Protein AF-A0A8E3S946-F1 (afdb_monomer)

Nearest PDB structures (foldseek):
  1k4n-assembly1_A  TM=8.573E-01  e=4.769E-18  Escherichia coli
  6rkc-assembly1_B  TM=4.218E-01  e=6.291E+00  Ureaplasma urealyticum serovar 7 str. ATCC 27819
  7xsi-assembly3_E  TM=2.627E-01  e=4.375E+00  Sordaria araneosa

Organism: NCBI:txid221402

Structure (mmCIF, N/CA/C/O backbone):
data_AF-A0A8E3S946-F1
#
_entry.id   AF-A0A8E3S946-F1
#
loop_
_atom_site.group_PDB
_atom_site.id
_atom_site.type_symbol
_atom_site.label_atom_id
_atom_site.label_alt_id
_atom_site.label_comp_id
_atom_site.label_asym_id
_atom_site.label_entity_id
_atom_site.label_seq_id
_atom_site.pdbx_PDB_ins_code
_atom_site.Cartn_x
_atom_site.Cartn_y
_atom_site.Cartn_z
_atom_site.occupancy
_atom_site.B_iso_or_equiv
_atom_site.auth_seq_id
_atom_site.auth_comp_id
_atom_site.auth_asym_id
_atom_site.auth_atom_id
_atom_site.pdbx_PDB_model_num
ATOM 1 N N . MET A 1 1 ? 4.886 -47.405 5.761 1.00 40.75 1 MET A N 1
ATOM 2 C CA . MET A 1 1 ? 5.748 -46.268 6.142 1.00 40.75 1 MET A CA 1
ATOM 3 C C . MET A 1 1 ? 5.040 -45.015 5.681 1.00 40.75 1 MET A C 1
ATOM 5 O O . MET A 1 1 ? 4.917 -44.809 4.483 1.00 40.75 1 MET A O 1
ATOM 9 N N . GLY A 1 2 ? 4.405 -44.320 6.625 1.00 37.34 2 GLY A N 1
ATOM 10 C CA . GLY A 1 2 ? 3.569 -43.158 6.344 1.00 37.34 2 GLY A CA 1
ATOM 11 C C . GLY A 1 2 ? 4.433 -41.945 6.032 1.00 37.34 2 GLY A C 1
ATOM 12 O O . GLY A 1 2 ? 5.391 -41.680 6.749 1.00 37.34 2 GLY A O 1
ATOM 13 N N . ILE A 1 3 ? 4.084 -41.245 4.959 1.00 36.69 3 ILE A N 1
ATOM 14 C CA . ILE A 1 3 ? 4.640 -39.937 4.628 1.00 36.69 3 ILE A CA 1
ATOM 15 C C . ILE A 1 3 ? 4.075 -38.962 5.661 1.00 36.69 3 ILE A C 1
ATOM 17 O O . ILE A 1 3 ? 2.857 -38.812 5.784 1.00 36.69 3 ILE A O 1
ATOM 21 N N . THR A 1 4 ? 4.951 -38.371 6.462 1.00 37.38 4 THR A N 1
ATOM 22 C CA . THR A 1 4 ? 4.592 -37.373 7.465 1.00 37.38 4 THR A CA 1
ATOM 23 C C . THR A 1 4 ? 4.116 -36.087 6.796 1.00 37.38 4 THR A C 1
ATOM 25 O O . THR A 1 4 ? 4.587 -35.699 5.732 1.00 37.38 4 THR A O 1
ATOM 28 N N . HIS A 1 5 ? 3.176 -35.403 7.446 1.00 38.62 5 HIS A N 1
ATOM 29 C CA . HIS A 1 5 ? 2.471 -34.198 6.983 1.00 38.62 5 HIS A CA 1
ATOM 30 C C . HIS A 1 5 ? 3.369 -32.953 6.773 1.00 38.62 5 HIS A C 1
ATOM 32 O O . HIS A 1 5 ? 2.862 -31.855 6.550 1.00 38.62 5 HIS A O 1
ATOM 38 N N . GLN A 1 6 ? 4.689 -33.127 6.863 1.00 35.88 6 GLN A N 1
ATOM 39 C CA . GLN A 1 6 ? 5.716 -32.090 6.879 1.00 35.88 6 GLN A CA 1
ATOM 40 C C . GLN A 1 6 ? 6.429 -31.950 5.520 1.00 35.88 6 GLN A C 1
ATOM 42 O O . GLN A 1 6 ? 6.916 -30.872 5.205 1.00 35.88 6 GLN A O 1
ATOM 47 N N . ASP A 1 7 ? 6.345 -32.966 4.652 1.00 33.56 7 ASP A N 1
ATOM 48 C CA . ASP A 1 7 ? 7.013 -32.986 3.336 1.00 33.56 7 ASP A CA 1
ATOM 49 C C . ASP A 1 7 ? 6.150 -32.407 2.192 1.00 33.56 7 ASP A C 1
ATOM 51 O O . ASP A 1 7 ? 6.496 -32.505 1.017 1.00 33.56 7 ASP A O 1
ATOM 55 N N . LYS A 1 8 ? 4.993 -31.803 2.509 1.00 35.44 8 LYS A N 1
ATOM 56 C CA . LYS A 1 8 ? 4.109 -31.146 1.522 1.00 35.44 8 LYS A CA 1
ATOM 57 C C . LYS A 1 8 ? 4.330 -29.636 1.381 1.00 35.44 8 LYS A C 1
ATOM 59 O O . LYS A 1 8 ? 3.702 -29.028 0.521 1.00 35.44 8 LYS A O 1
ATOM 64 N N . TYR A 1 9 ? 5.216 -29.044 2.182 1.00 34.84 9 TYR A N 1
ATOM 65 C CA . TYR A 1 9 ? 5.480 -27.600 2.168 1.00 34.84 9 TYR A CA 1
ATOM 66 C C . TYR A 1 9 ? 6.816 -27.207 1.513 1.00 34.84 9 TYR A C 1
ATOM 68 O O . TYR A 1 9 ? 7.102 -26.021 1.408 1.00 34.84 9 TYR A O 1
ATOM 76 N N . GLU A 1 10 ? 7.601 -28.164 1.005 1.00 32.47 10 GLU A N 1
ATOM 77 C CA . GLU A 1 10 ? 8.913 -27.900 0.377 1.00 32.47 10 GLU A CA 1
ATOM 78 C C . GLU A 1 10 ? 8.905 -27.863 -1.164 1.00 32.47 10 GLU A C 1
ATOM 80 O O . GLU A 1 10 ? 9.957 -27.851 -1.796 1.00 32.47 10 GLU A O 1
ATOM 85 N N . VAL A 1 11 ? 7.733 -27.780 -1.806 1.00 32.56 11 VAL A N 1
ATOM 86 C CA . VAL A 1 11 ? 7.639 -27.570 -3.269 1.00 32.56 11 VAL A CA 1
ATOM 87 C C . VAL A 1 11 ? 6.673 -26.433 -3.608 1.00 32.56 11 VAL A C 1
ATOM 89 O O . VAL A 1 11 ? 5.888 -26.509 -4.550 1.00 32.56 11 VAL A O 1
ATOM 92 N N . LEU A 1 12 ? 6.711 -25.354 -2.827 1.00 35.78 12 LEU A N 1
ATOM 93 C CA . LEU A 1 12 ? 6.262 -24.050 -3.304 1.00 35.78 12 LEU A CA 1
ATOM 94 C C . LEU A 1 12 ? 7.531 -23.305 -3.703 1.00 35.78 12 LEU A C 1
ATOM 96 O O . LEU A 1 12 ? 8.357 -23.015 -2.843 1.00 35.78 12 LEU A O 1
ATOM 100 N N . PHE A 1 13 ? 7.728 -23.081 -5.003 1.00 38.41 13 PHE A N 1
ATOM 101 C CA . PHE A 1 13 ? 8.854 -22.306 -5.520 1.00 38.41 13 PHE A CA 1
ATOM 102 C C . PHE A 1 13 ? 8.851 -20.924 -4.855 1.00 38.41 13 PHE A C 1
ATOM 104 O O . PHE A 1 13 ? 8.128 -20.023 -5.268 1.00 38.41 13 PHE A O 1
ATOM 111 N N . MET A 1 14 ? 9.639 -20.776 -3.791 1.00 40.66 14 MET A N 1
ATOM 112 C CA . MET A 1 14 ? 10.011 -19.480 -3.253 1.00 40.66 14 MET A CA 1
ATOM 113 C C . MET A 1 14 ? 10.817 -18.778 -4.335 1.00 40.66 14 MET A C 1
ATOM 115 O O . MET A 1 14 ? 11.710 -19.382 -4.932 1.00 40.66 14 MET A O 1
ATOM 119 N N . ILE A 1 15 ? 10.485 -17.522 -4.618 1.00 47.97 15 ILE A N 1
ATOM 120 C CA . ILE A 1 15 ? 11.239 -16.736 -5.587 1.00 47.97 15 ILE A CA 1
ATOM 121 C C . ILE A 1 15 ? 12.642 -16.509 -5.011 1.00 47.97 15 ILE A C 1
ATOM 123 O O . ILE A 1 15 ? 12.865 -15.602 -4.212 1.00 47.97 15 ILE A O 1
ATOM 127 N N . THR A 1 16 ? 13.600 -17.344 -5.412 1.00 46.47 16 THR A N 1
ATOM 128 C CA . THR A 1 16 ? 15.013 -16.974 -5.394 1.00 46.47 16 THR A CA 1
ATOM 129 C C . THR A 1 16 ? 15.252 -16.028 -6.570 1.00 46.47 16 THR A C 1
ATOM 131 O O . THR A 1 16 ? 14.547 -16.074 -7.580 1.00 46.47 16 THR A O 1
ATOM 134 N N . SER A 1 17 ? 16.229 -15.133 -6.452 1.00 48.38 17 SER A N 1
ATOM 135 C CA . SER A 1 17 ? 16.585 -14.093 -7.435 1.00 48.38 17 SER A CA 1
ATOM 136 C C . SER A 1 17 ? 16.865 -14.576 -8.868 1.00 48.38 17 SER A C 1
ATOM 138 O O . SER A 1 17 ? 17.127 -13.755 -9.744 1.00 48.38 17 SER A O 1
ATOM 140 N N . ASP A 1 18 ? 16.829 -15.883 -9.119 1.00 41.81 18 ASP A N 1
ATOM 141 C CA . ASP A 1 18 ? 17.535 -16.530 -10.221 1.00 41.81 18 ASP A CA 1
ATOM 142 C C . ASP A 1 18 ? 16.660 -16.777 -11.463 1.00 41.81 18 ASP A C 1
ATOM 144 O O . ASP A 1 18 ? 17.188 -17.121 -12.516 1.00 41.81 18 ASP A O 1
ATOM 148 N N . ASN A 1 19 ? 15.343 -16.545 -11.379 1.00 42.25 19 ASN A N 1
ATOM 149 C CA . ASN A 1 19 ? 14.395 -16.786 -12.482 1.00 42.25 19 ASN A CA 1
ATOM 150 C C . ASN A 1 19 ? 13.797 -15.516 -13.110 1.00 42.25 19 ASN A C 1
ATOM 152 O O . ASN A 1 19 ? 12.888 -15.609 -13.932 1.00 42.25 19 ASN A O 1
ATOM 156 N N . PHE A 1 20 ? 14.308 -14.332 -12.769 1.00 49.34 20 PHE A N 1
ATOM 157 C CA . PHE A 1 20 ? 13.795 -13.066 -13.290 1.00 49.34 20 PHE A CA 1
ATOM 158 C C . PHE A 1 20 ? 14.860 -12.266 -14.051 1.00 49.34 20 PHE A C 1
ATOM 160 O O . PHE A 1 20 ? 16.045 -12.343 -13.720 1.00 49.34 20 PHE A O 1
ATOM 167 N N . PRO A 1 21 ? 14.468 -11.417 -15.026 1.00 55.94 21 PRO A N 1
ATOM 168 C CA . PRO A 1 21 ? 15.355 -10.376 -15.533 1.00 55.94 21 PRO A CA 1
ATOM 169 C C . PRO A 1 21 ? 15.919 -9.574 -14.352 1.00 55.94 21 PRO A C 1
ATOM 171 O O . PRO A 1 21 ? 15.167 -9.249 -13.430 1.00 55.94 21 PRO A O 1
ATOM 174 N N . VAL A 1 22 ? 17.213 -9.228 -14.387 1.00 56.91 22 VAL A N 1
ATOM 175 C CA . VAL A 1 22 ? 17.966 -8.573 -13.287 1.00 56.91 22 VAL A CA 1
ATOM 176 C C . VAL A 1 22 ? 17.182 -7.435 -12.612 1.00 56.91 22 VAL A C 1
ATOM 178 O O . VAL A 1 22 ? 17.261 -7.252 -11.402 1.00 56.91 22 VAL A O 1
ATOM 181 N N . SER A 1 23 ? 16.353 -6.713 -13.369 1.00 63.53 23 SER A N 1
ATOM 182 C CA . SER A 1 23 ? 15.479 -5.647 -12.878 1.00 63.53 23 SER A CA 1
ATOM 183 C C . SER A 1 23 ? 14.412 -6.066 -11.852 1.00 63.53 23 SER A C 1
ATOM 185 O O . SER A 1 23 ? 14.160 -5.280 -10.944 1.00 63.53 23 SER A O 1
ATOM 187 N N . ILE A 1 24 ? 13.784 -7.250 -11.949 1.00 73.75 24 ILE A N 1
ATOM 188 C CA . ILE A 1 24 ? 12.860 -7.729 -10.894 1.00 73.75 24 ILE A CA 1
ATOM 189 C C . ILE A 1 24 ? 13.658 -8.232 -9.690 1.00 73.75 24 ILE A C 1
ATOM 191 O O . ILE A 1 24 ? 13.292 -7.916 -8.564 1.00 73.75 24 ILE A O 1
ATOM 195 N N . ALA A 1 25 ? 14.776 -8.934 -9.897 1.00 78.81 25 ALA A N 1
ATOM 196 C CA . ALA A 1 25 ? 15.614 -9.404 -8.791 1.00 78.81 25 ALA A CA 1
ATOM 197 C C . ALA A 1 25 ? 16.108 -8.239 -7.910 1.00 78.81 25 ALA A C 1
ATOM 199 O O . ALA A 1 25 ? 16.033 -8.311 -6.683 1.00 78.81 25 ALA A O 1
ATOM 200 N N . THR A 1 26 ? 16.521 -7.121 -8.520 1.00 85.44 26 THR A N 1
ATOM 201 C CA . THR A 1 26 ? 16.870 -5.893 -7.785 1.00 85.44 26 THR A CA 1
ATOM 202 C C . THR A 1 26 ? 15.674 -5.301 -7.033 1.00 85.44 26 THR A C 1
ATOM 204 O O . THR A 1 26 ? 15.833 -4.881 -5.888 1.00 85.44 26 THR A O 1
ATOM 207 N N . LEU A 1 27 ? 14.472 -5.292 -7.625 1.00 89.31 27 LEU A N 1
ATOM 208 C CA . LEU A 1 27 ? 13.259 -4.840 -6.932 1.00 89.31 27 LEU A CA 1
ATOM 209 C C . LEU A 1 27 ? 12.929 -5.734 -5.731 1.00 89.31 27 LEU A C 1
ATOM 211 O O . LEU A 1 27 ? 12.606 -5.218 -4.666 1.00 89.31 27 LEU A O 1
ATOM 215 N N . LEU A 1 28 ? 13.026 -7.055 -5.858 1.00 90.19 28 LEU A N 1
ATOM 216 C CA . LEU A 1 28 ? 12.762 -7.976 -4.748 1.00 90.19 28 LEU A CA 1
ATOM 217 C C . LEU A 1 28 ? 13.784 -7.808 -3.619 1.00 90.19 28 LEU A C 1
ATOM 219 O O . LEU A 1 28 ? 13.413 -7.768 -2.448 1.00 90.19 28 LEU A O 1
ATOM 223 N N . GLN A 1 29 ? 15.058 -7.606 -3.961 1.00 90.56 29 GLN A N 1
ATOM 224 C CA . GLN A 1 29 ? 16.086 -7.281 -2.975 1.00 90.56 29 GLN A CA 1
ATOM 225 C C . GLN A 1 29 ? 15.784 -5.956 -2.255 1.00 90.56 29 GLN A C 1
ATOM 227 O O . GLN A 1 29 ? 15.914 -5.876 -1.033 1.00 90.56 29 GLN A O 1
ATOM 232 N N . GLN A 1 30 ? 15.352 -4.926 -2.991 1.00 90.50 30 GLN A N 1
ATOM 233 C CA . GLN A 1 30 ? 14.934 -3.648 -2.408 1.00 90.50 30 GLN A CA 1
ATOM 234 C C . GLN A 1 30 ? 13.726 -3.827 -1.472 1.00 90.50 30 GLN A C 1
ATOM 236 O O . GLN A 1 30 ? 13.685 -3.220 -0.401 1.00 90.50 30 GLN A O 1
ATOM 241 N N . LEU A 1 31 ? 12.754 -4.669 -1.839 1.00 93.19 31 LEU A N 1
ATOM 242 C CA . LEU A 1 31 ? 11.593 -4.963 -0.997 1.00 93.19 31 LEU A CA 1
ATOM 243 C C . LEU A 1 31 ? 12.012 -5.609 0.324 1.00 93.19 31 LEU A C 1
ATOM 245 O O . LEU A 1 31 ? 11.580 -5.162 1.386 1.00 93.19 31 LEU A O 1
ATOM 249 N N . GLU A 1 32 ? 12.893 -6.609 0.274 1.00 91.75 32 GLU A N 1
ATOM 250 C CA . GLU A 1 32 ? 13.375 -7.294 1.476 1.00 91.75 32 GLU A CA 1
ATOM 251 C C . GLU A 1 32 ? 14.145 -6.335 2.400 1.00 91.75 32 GLU A C 1
ATOM 253 O O . GLU A 1 32 ? 13.962 -6.354 3.617 1.00 91.75 32 GLU A O 1
ATOM 258 N N . GLN A 1 33 ? 14.924 -5.406 1.836 1.00 90.56 33 GLN A N 1
ATOM 259 C CA . GLN A 1 33 ? 15.594 -4.351 2.608 1.00 90.56 33 GLN A CA 1
ATOM 260 C C . GLN A 1 33 ? 14.598 -3.404 3.303 1.00 90.56 33 GLN A C 1
ATOM 262 O O . GLN A 1 33 ? 14.856 -2.958 4.424 1.00 90.56 33 GLN A O 1
ATOM 267 N N . LYS A 1 34 ? 13.453 -3.119 2.668 1.00 91.75 34 LYS A N 1
ATOM 268 C CA . LYS A 1 34 ? 12.394 -2.231 3.185 1.00 91.75 34 LYS A CA 1
ATOM 269 C C . LYS A 1 34 ? 11.408 -2.920 4.125 1.00 91.75 34 LYS A C 1
ATOM 271 O O . LYS A 1 34 ? 10.749 -2.247 4.917 1.00 91.75 34 LYS A O 1
ATOM 276 N N . LYS A 1 35 ? 11.322 -4.251 4.096 1.00 92.56 35 LYS A N 1
ATOM 277 C CA . LYS A 1 35 ? 10.357 -5.060 4.858 1.00 92.56 35 LYS A CA 1
ATOM 278 C C . LYS A 1 35 ? 10.315 -4.711 6.342 1.00 92.56 35 LYS A C 1
ATOM 280 O O . LYS A 1 35 ? 9.241 -4.548 6.912 1.00 92.56 35 LYS A O 1
ATOM 285 N N . ARG A 1 36 ? 11.477 -4.510 6.970 1.00 91.50 36 ARG A N 1
ATOM 286 C CA . ARG A 1 36 ? 11.546 -4.121 8.387 1.00 91.50 36 ARG A CA 1
ATOM 287 C C . ARG A 1 36 ? 10.929 -2.745 8.656 1.00 91.50 36 ARG A C 1
ATOM 289 O O . ARG A 1 36 ? 10.291 -2.571 9.689 1.00 91.50 36 ARG A O 1
ATOM 296 N N . ALA A 1 37 ? 11.124 -1.779 7.763 1.00 91.88 37 ALA A N 1
ATOM 297 C CA . ALA A 1 37 ? 10.552 -0.444 7.910 1.00 91.88 37 ALA A CA 1
ATOM 298 C C . ALA A 1 37 ? 9.027 -0.465 7.720 1.00 91.88 37 ALA A C 1
ATOM 300 O O . ALA A 1 37 ? 8.312 0.187 8.478 1.00 91.88 37 ALA A O 1
ATOM 301 N N . PHE A 1 38 ? 8.526 -1.285 6.792 1.00 95.31 38 PHE A N 1
ATOM 302 C CA . PHE A 1 38 ? 7.093 -1.552 6.651 1.00 95.31 38 PHE A CA 1
ATOM 303 C C . PHE A 1 38 ? 6.483 -2.191 7.902 1.00 95.31 38 PHE A C 1
ATOM 305 O O . PHE A 1 38 ? 5.456 -1.716 8.378 1.00 95.31 38 PHE A O 1
ATOM 312 N N . ILE A 1 39 ? 7.129 -3.217 8.465 1.00 95.06 39 ILE A N 1
ATOM 313 C CA . ILE A 1 39 ? 6.679 -3.855 9.713 1.00 95.06 39 ILE A CA 1
ATOM 314 C C . ILE A 1 39 ? 6.646 -2.832 10.852 1.00 95.06 39 ILE A C 1
ATOM 316 O O . ILE A 1 39 ? 5.645 -2.732 11.550 1.00 95.06 39 ILE A O 1
ATOM 320 N N . HIS A 1 40 ? 7.688 -2.011 10.991 1.00 93.19 40 HIS A N 1
ATOM 321 C CA . HIS A 1 40 ? 7.727 -0.966 12.012 1.00 93.19 40 HIS A CA 1
ATOM 322 C C . HIS A 1 40 ? 6.613 0.081 11.829 1.00 93.19 40 HIS A C 1
ATOM 324 O O . HIS A 1 40 ? 6.016 0.522 12.810 1.00 93.19 40 HIS A O 1
ATOM 330 N N . LEU A 1 41 ? 6.298 0.470 10.588 1.00 95.44 41 LEU A N 1
ATOM 331 C CA . LEU A 1 41 ? 5.168 1.360 10.311 1.00 95.44 41 LEU A CA 1
ATOM 332 C C . LEU A 1 41 ? 3.829 0.694 10.663 1.00 95.44 41 LEU A C 1
ATOM 334 O O . LEU A 1 41 ? 2.987 1.337 11.282 1.00 95.44 41 LEU A O 1
ATOM 338 N N . ALA A 1 42 ? 3.643 -0.589 10.341 1.00 97.06 42 ALA A N 1
ATOM 339 C CA . ALA A 1 42 ? 2.444 -1.337 10.721 1.00 97.06 42 ALA A CA 1
ATOM 340 C C . ALA A 1 42 ? 2.287 -1.419 12.251 1.00 97.06 42 ALA A C 1
ATOM 342 O O . ALA A 1 42 ? 1.212 -1.127 12.773 1.00 97.06 42 ALA A O 1
ATOM 343 N N . GLU A 1 43 ? 3.368 -1.708 12.981 1.00 95.75 43 GLU A N 1
ATOM 344 C CA . GLU A 1 43 ? 3.393 -1.712 14.450 1.00 95.75 43 GLU A CA 1
ATOM 345 C C . GLU A 1 43 ? 3.028 -0.339 15.033 1.00 95.75 43 GLU A C 1
ATOM 347 O O . GLU A 1 43 ? 2.210 -0.255 15.947 1.00 95.75 43 GLU A O 1
ATOM 352 N N . ALA A 1 44 ? 3.566 0.749 14.472 1.00 94.81 44 ALA A N 1
ATOM 353 C CA . ALA A 1 44 ? 3.243 2.112 14.896 1.00 94.81 44 ALA A CA 1
ATOM 354 C C . ALA A 1 44 ? 1.767 2.479 14.637 1.00 94.81 44 ALA A C 1
ATOM 356 O O . ALA A 1 44 ? 1.127 3.161 15.444 1.00 94.81 44 ALA A O 1
ATOM 357 N N . ILE A 1 45 ? 1.195 1.993 13.533 1.00 97.25 45 ILE A N 1
ATOM 358 C CA . ILE A 1 45 ? -0.240 2.121 13.245 1.00 97.25 45 ILE A CA 1
ATOM 359 C C . ILE A 1 45 ? -1.070 1.277 14.225 1.00 97.25 45 ILE A C 1
ATOM 361 O O . ILE A 1 45 ? -2.184 1.666 14.566 1.00 97.25 45 ILE A O 1
ATOM 365 N N . GLY A 1 46 ? -0.522 0.184 14.760 1.00 97.50 46 GLY A N 1
ATOM 366 C CA . GLY A 1 46 ? -1.281 -0.835 15.491 1.00 97.50 46 GLY A CA 1
ATOM 367 C C . GLY A 1 46 ? -1.984 -1.820 14.550 1.00 97.50 46 GLY A C 1
ATOM 368 O O . GLY A 1 46 ? -2.999 -2.407 14.914 1.00 97.50 46 GLY A O 1
ATOM 369 N N . LEU A 1 47 ? -1.470 -1.969 13.328 1.00 97.62 47 LEU A N 1
ATOM 370 C CA . LEU A 1 47 ? -1.993 -2.852 12.296 1.00 97.62 47 LEU A CA 1
ATOM 371 C C . LEU A 1 47 ? -1.365 -4.246 12.427 1.00 97.62 47 LEU A C 1
ATOM 373 O O . LEU A 1 47 ? -0.193 -4.439 12.100 1.00 97.62 47 LEU A O 1
ATOM 377 N N . ASP A 1 48 ? -2.148 -5.231 12.871 1.00 96.88 48 ASP A N 1
ATOM 378 C CA . ASP A 1 48 ? -1.708 -6.629 12.888 1.00 96.88 48 ASP A CA 1
ATOM 379 C C . ASP A 1 48 ? -1.803 -7.238 11.482 1.00 96.88 48 ASP A C 1
ATOM 381 O O . ASP A 1 48 ? -2.875 -7.643 11.029 1.00 96.88 48 ASP A O 1
ATOM 385 N N . LEU A 1 49 ? -0.656 -7.338 10.803 1.00 95.75 49 LEU A N 1
ATOM 386 C CA . LEU A 1 49 ? -0.540 -7.899 9.451 1.00 95.75 49 LEU A CA 1
ATOM 387 C C . LEU A 1 49 ? -0.941 -9.379 9.349 1.00 95.75 49 LEU A C 1
ATOM 389 O O . LEU A 1 49 ? -1.055 -9.888 8.241 1.00 95.75 49 LEU A O 1
ATOM 393 N N . LYS A 1 50 ? -1.168 -10.090 10.459 1.00 94.81 50 LYS A N 1
ATOM 394 C CA . LYS A 1 50 ? -1.730 -11.451 10.426 1.00 94.81 50 LYS A CA 1
ATOM 395 C C . LYS A 1 50 ? -3.257 -11.466 10.377 1.00 94.81 50 LYS A C 1
ATOM 397 O O . LYS A 1 50 ? -3.835 -12.500 10.059 1.00 94.81 50 LYS A O 1
ATOM 402 N N . GLN A 1 51 ? -3.900 -10.351 10.721 1.00 95.19 51 GLN A N 1
ATOM 403 C CA . GLN A 1 51 ? -5.358 -10.221 10.799 1.00 95.19 51 GLN A CA 1
ATOM 404 C C . GLN A 1 51 ? -5.955 -9.427 9.635 1.00 95.19 51 GLN A C 1
ATOM 406 O O . GLN A 1 51 ? -7.174 -9.373 9.499 1.00 95.19 51 GLN A O 1
ATOM 411 N N . VAL A 1 52 ? -5.115 -8.819 8.796 1.00 96.31 52 VAL A N 1
ATOM 412 C CA . VAL A 1 52 ? -5.545 -8.059 7.620 1.00 96.31 52 VAL A CA 1
ATOM 413 C C . VAL A 1 52 ? -4.967 -8.659 6.348 1.00 96.31 52 VAL A C 1
ATOM 415 O O . VAL A 1 52 ? -3.837 -9.145 6.334 1.00 96.31 52 VAL A O 1
ATOM 418 N N . GLN A 1 53 ? -5.737 -8.593 5.267 1.00 97.44 53 GLN A N 1
ATOM 419 C CA . GLN A 1 53 ? -5.264 -8.966 3.940 1.00 97.44 53 GLN A CA 1
ATOM 420 C C . GLN A 1 53 ? -4.427 -7.823 3.366 1.00 97.44 53 GLN A C 1
ATOM 422 O O . GLN A 1 53 ? -4.916 -6.697 3.266 1.00 97.44 53 GLN A O 1
ATOM 427 N N . ILE A 1 54 ? -3.197 -8.120 2.954 1.00 98.50 54 ILE A N 1
ATOM 428 C CA . ILE A 1 54 ? -2.426 -7.243 2.070 1.00 98.50 54 ILE A CA 1
ATOM 429 C C . ILE A 1 54 ? -2.950 -7.472 0.651 1.00 98.50 54 ILE A C 1
ATOM 431 O O . ILE A 1 54 ? -2.945 -8.596 0.158 1.00 98.50 54 ILE A O 1
ATOM 435 N N . ASP A 1 55 ? -3.453 -6.414 0.023 1.00 98.50 55 ASP A N 1
ATOM 436 C CA . ASP A 1 55 ? -4.079 -6.477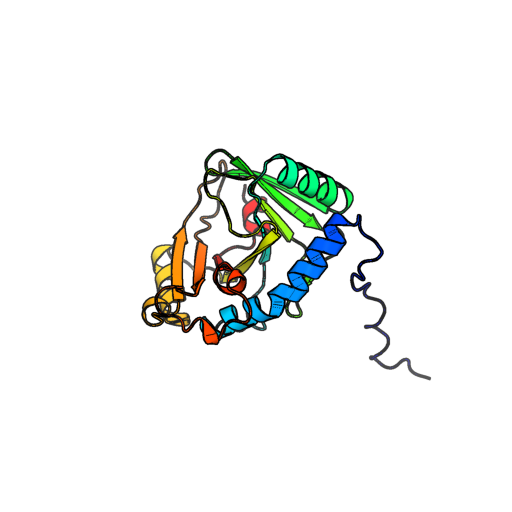 -1.298 1.00 98.50 55 ASP A CA 1
ATOM 437 C C . ASP A 1 55 ? -3.029 -6.480 -2.408 1.00 98.50 55 ASP A C 1
ATOM 439 O O . ASP A 1 55 ? -2.944 -7.404 -3.214 1.00 98.50 55 ASP A O 1
ATOM 443 N N . HIS A 1 56 ? -2.195 -5.443 -2.431 1.00 98.50 56 HIS A N 1
ATOM 444 C CA . HIS A 1 56 ? -1.196 -5.257 -3.471 1.00 98.50 56 HIS A CA 1
ATOM 445 C C . HIS A 1 56 ? 0.017 -4.471 -2.971 1.00 98.50 56 HIS A C 1
ATOM 447 O O . HIS A 1 56 ? -0.036 -3.733 -1.980 1.00 98.50 56 HIS A O 1
ATOM 453 N N . LEU A 1 57 ? 1.129 -4.632 -3.688 1.00 98.25 57 LEU A N 1
ATOM 454 C CA . LEU A 1 57 ? 2.352 -3.852 -3.506 1.00 98.25 57 LEU A CA 1
ATOM 455 C C . LEU A 1 57 ? 2.442 -2.782 -4.595 1.00 98.25 57 LEU A C 1
ATOM 457 O O . LEU A 1 57 ? 2.087 -3.035 -5.743 1.00 98.25 57 LEU A O 1
ATOM 461 N N . ALA A 1 58 ? 2.970 -1.606 -4.277 1.00 97.56 58 ALA A N 1
ATOM 462 C CA . ALA A 1 58 ? 2.983 -0.488 -5.210 1.00 97.56 58 ALA A CA 1
ATOM 463 C C . ALA A 1 58 ? 4.356 0.173 -5.339 1.00 97.56 58 ALA A C 1
ATOM 465 O O . ALA A 1 58 ? 5.058 0.480 -4.363 1.00 97.56 58 ALA A O 1
ATOM 466 N N . LEU A 1 59 ? 4.720 0.419 -6.594 1.00 96.38 59 LEU A N 1
ATOM 467 C CA . LEU A 1 59 ? 5.948 1.092 -6.982 1.00 96.38 59 LEU A CA 1
ATOM 468 C C . LEU A 1 59 ? 5.734 2.602 -7.137 1.00 96.38 59 LEU A C 1
ATOM 470 O O . LEU A 1 59 ? 4.624 3.105 -7.318 1.00 96.38 59 LEU A O 1
ATOM 474 N N . ARG A 1 60 ? 6.836 3.348 -7.144 1.00 94.81 60 ARG A N 1
ATOM 475 C CA . ARG A 1 60 ? 6.894 4.738 -7.597 1.00 94.81 60 ARG A CA 1
ATOM 476 C C . ARG A 1 60 ? 8.050 4.941 -8.554 1.00 94.81 60 ARG A C 1
ATOM 478 O O . ARG A 1 60 ? 9.145 4.422 -8.353 1.00 94.81 60 ARG A O 1
ATOM 485 N N . THR A 1 61 ? 7.786 5.747 -9.572 1.00 94.06 61 THR A N 1
ATOM 486 C CA . THR A 1 61 ? 8.772 6.214 -10.544 1.00 94.06 61 THR A CA 1
ATOM 487 C C . THR A 1 61 ? 8.740 7.737 -10.608 1.00 94.06 61 THR A C 1
ATOM 489 O O . THR A 1 61 ? 7.693 8.361 -10.427 1.00 94.06 61 THR A O 1
ATOM 492 N N . ASN A 1 62 ? 9.906 8.318 -10.858 1.00 94.25 62 ASN A N 1
ATOM 493 C CA . ASN A 1 62 ? 10.156 9.712 -11.200 1.00 94.25 62 ASN A CA 1
ATOM 494 C C . ASN A 1 62 ? 10.300 9.885 -12.721 1.00 94.25 62 ASN A C 1
ATOM 496 O O . ASN A 1 62 ? 9.998 10.954 -13.246 1.00 94.25 62 ASN A O 1
ATOM 500 N N . HIS A 1 63 ? 10.730 8.842 -13.444 1.00 93.56 63 HIS A N 1
ATOM 501 C CA . HIS A 1 63 ? 11.016 8.918 -14.879 1.00 93.56 63 HIS A CA 1
ATOM 502 C C . HIS A 1 63 ? 10.126 7.987 -15.706 1.00 93.56 63 HIS A C 1
ATOM 504 O O . HIS A 1 63 ? 10.001 6.799 -15.405 1.00 93.56 63 HIS A O 1
ATOM 510 N N . GLN A 1 64 ? 9.578 8.498 -16.818 1.00 94.62 64 GLN A N 1
ATOM 511 C CA . GLN A 1 64 ? 8.770 7.679 -17.734 1.00 94.62 64 GLN A CA 1
ATOM 512 C C . GLN A 1 64 ? 9.567 6.494 -18.285 1.00 94.62 64 GLN A C 1
ATOM 514 O O . GLN A 1 64 ? 9.065 5.379 -18.320 1.00 94.62 64 GLN A O 1
ATOM 519 N N . SER A 1 65 ? 10.844 6.707 -18.613 1.00 92.88 65 SER A N 1
ATOM 520 C CA . SER A 1 65 ? 11.729 5.644 -19.095 1.00 92.88 65 SER A CA 1
ATOM 521 C C . SER A 1 65 ? 11.932 4.521 -18.073 1.00 92.88 65 SER A C 1
ATOM 523 O O . SER A 1 65 ? 12.128 3.372 -18.465 1.00 92.88 65 SER A O 1
ATOM 525 N N . GLN A 1 66 ? 11.877 4.821 -16.772 1.00 92.31 66 GLN A N 1
ATOM 526 C CA . GLN A 1 66 ? 11.956 3.809 -15.720 1.00 92.31 66 GLN A CA 1
ATOM 527 C C . GLN A 1 66 ? 10.631 3.052 -15.579 1.00 92.31 66 GLN A C 1
ATOM 529 O O . GLN A 1 66 ? 10.642 1.823 -15.490 1.00 92.31 66 GLN A O 1
ATOM 534 N N . ALA A 1 67 ? 9.499 3.761 -15.641 1.00 94.81 67 ALA A N 1
ATOM 535 C CA . ALA A 1 67 ? 8.173 3.144 -15.677 1.00 94.81 67 ALA A CA 1
ATOM 536 C C . ALA A 1 67 ? 8.018 2.207 -16.884 1.00 94.81 67 ALA A C 1
ATOM 538 O O . ALA A 1 67 ? 7.572 1.074 -16.725 1.00 94.81 67 ALA A O 1
ATOM 539 N N . ASP A 1 68 ? 8.475 2.619 -18.068 1.00 94.44 68 ASP A N 1
ATOM 540 C CA . ASP A 1 68 ? 8.448 1.791 -19.275 1.00 94.44 68 ASP A CA 1
ATOM 541 C C . ASP A 1 68 ? 9.292 0.523 -19.137 1.00 94.44 68 ASP A C 1
ATOM 543 O O . ASP A 1 68 ? 8.838 -0.555 -19.529 1.00 94.44 68 ASP A O 1
ATOM 547 N N . LYS A 1 69 ? 10.490 0.627 -18.546 1.00 91.81 69 LYS A N 1
ATOM 548 C CA . LYS A 1 69 ? 11.346 -0.536 -18.264 1.00 91.81 69 LYS A CA 1
ATOM 549 C C . LYS A 1 69 ? 10.652 -1.522 -17.331 1.00 91.81 69 LYS A C 1
ATOM 551 O O . LYS A 1 69 ? 10.610 -2.709 -17.636 1.00 91.81 69 LYS A O 1
ATOM 556 N N . TRP A 1 70 ? 10.098 -1.052 -16.213 1.00 93.44 70 TRP A N 1
ATOM 557 C CA . TRP A 1 70 ? 9.407 -1.934 -15.269 1.00 93.44 70 TRP A CA 1
ATOM 558 C C . TRP A 1 70 ? 8.128 -2.521 -15.849 1.00 93.44 70 TRP A C 1
ATOM 560 O O . TRP A 1 70 ? 7.918 -3.722 -15.716 1.00 93.44 70 TRP A O 1
ATOM 570 N N . ARG A 1 71 ? 7.332 -1.735 -16.580 1.00 94.12 71 ARG A N 1
ATOM 571 C CA . ARG A 1 71 ? 6.165 -2.240 -17.313 1.00 94.12 71 ARG A CA 1
ATOM 572 C C . ARG A 1 71 ? 6.560 -3.375 -18.254 1.00 94.12 71 ARG A C 1
ATOM 574 O O . ARG A 1 71 ? 5.944 -4.431 -18.208 1.00 94.12 71 ARG A O 1
ATOM 581 N N . ALA A 1 72 ? 7.587 -3.179 -19.085 1.00 91.12 72 ALA A N 1
ATOM 582 C CA . ALA A 1 72 ? 8.035 -4.196 -20.039 1.00 91.12 72 ALA A CA 1
ATOM 583 C C . ALA A 1 72 ? 8.464 -5.500 -19.349 1.00 91.12 72 ALA A C 1
ATOM 585 O O . ALA A 1 72 ? 8.253 -6.581 -19.890 1.00 91.12 72 ALA A O 1
ATOM 586 N N . VAL A 1 73 ? 9.046 -5.391 -18.157 1.00 88.12 73 VAL A N 1
ATOM 587 C CA . VAL A 1 73 ? 9.485 -6.529 -17.349 1.00 88.12 73 VAL A CA 1
ATOM 588 C C . VAL A 1 73 ? 8.302 -7.240 -16.677 1.00 88.12 73 VAL A C 1
ATOM 590 O O . VAL A 1 73 ? 8.248 -8.469 -16.703 1.00 88.12 73 VAL A O 1
ATOM 593 N N . PHE A 1 74 ? 7.325 -6.506 -16.132 1.00 91.19 74 PHE A N 1
ATOM 594 C CA . PHE A 1 74 ? 6.103 -7.109 -15.588 1.00 91.19 74 PHE A CA 1
ATOM 595 C C . PHE A 1 74 ? 5.277 -7.795 -16.674 1.00 91.19 74 PHE A C 1
ATOM 597 O O . PHE A 1 74 ? 4.849 -8.921 -16.468 1.00 91.19 74 PHE A O 1
ATOM 604 N N . CYS A 1 75 ? 5.144 -7.204 -17.866 1.00 90.06 75 CYS A N 1
ATOM 605 C CA . CYS A 1 75 ? 4.425 -7.825 -18.986 1.00 90.06 75 CYS A CA 1
ATOM 606 C C . CYS A 1 75 ? 5.003 -9.181 -19.442 1.00 90.06 75 CYS A C 1
ATOM 608 O O . CYS A 1 75 ? 4.332 -9.893 -20.182 1.00 90.06 75 CYS A O 1
ATOM 610 N N . GLN A 1 76 ? 6.234 -9.535 -19.055 1.00 87.88 76 GLN A N 1
ATOM 611 C CA . GLN A 1 76 ? 6.826 -10.846 -19.355 1.00 87.88 76 GLN A CA 1
ATOM 612 C C . GLN A 1 76 ? 6.431 -11.931 -18.342 1.00 87.88 76 GLN A C 1
ATOM 614 O O . GLN A 1 76 ? 6.563 -13.106 -18.659 1.00 87.88 76 GLN A O 1
ATOM 619 N N . ASN A 1 77 ? 5.990 -11.547 -17.139 1.00 85.00 77 ASN A N 1
ATOM 620 C CA . ASN A 1 77 ? 5.798 -12.447 -15.991 1.00 85.00 77 ASN A CA 1
ATOM 621 C C . ASN A 1 77 ? 4.452 -12.217 -15.272 1.00 85.00 77 ASN A C 1
ATOM 623 O O . ASN A 1 77 ? 4.286 -12.583 -14.105 1.00 85.00 77 ASN A O 1
ATOM 627 N N . ALA A 1 78 ? 3.541 -11.486 -15.912 1.00 92.25 78 ALA A N 1
ATOM 628 C CA . ALA A 1 78 ? 2.286 -11.048 -15.331 1.00 92.25 78 ALA A CA 1
ATOM 629 C C . ALA A 1 78 ? 1.270 -10.695 -16.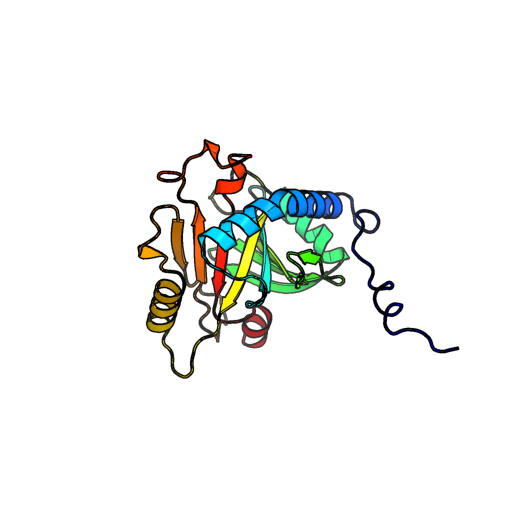419 1.00 92.25 78 ALA A C 1
ATOM 631 O O . ALA A 1 78 ? 1.618 -10.323 -17.544 1.00 92.25 78 ALA A O 1
ATOM 632 N N . LYS A 1 79 ? -0.006 -10.716 -16.042 1.00 94.94 79 LYS A N 1
ATOM 633 C CA . LYS A 1 79 ? -1.114 -10.202 -16.849 1.00 94.94 79 LYS A CA 1
ATOM 634 C C . LYS A 1 79 ? -1.486 -8.806 -16.378 1.00 94.94 79 LYS A C 1
ATOM 636 O O . LYS A 1 79 ? -1.512 -8.540 -15.181 1.00 94.94 79 LYS A O 1
ATOM 641 N N . ILE A 1 80 ? -1.823 -7.918 -17.307 1.00 96.31 80 ILE A N 1
ATOM 642 C CA . ILE A 1 80 ? -2.417 -6.626 -16.950 1.00 96.31 80 ILE A CA 1
ATOM 643 C C . ILE A 1 80 ? -3.853 -6.893 -16.485 1.00 96.31 80 ILE A C 1
ATOM 645 O O . ILE A 1 80 ? -4.668 -7.365 -17.274 1.00 96.31 80 ILE A O 1
ATOM 649 N N . LEU A 1 81 ? -4.145 -6.604 -15.216 1.00 94.81 81 LEU A N 1
ATOM 650 C CA . LEU A 1 81 ? -5.506 -6.613 -14.670 1.00 94.81 81 LEU A CA 1
ATOM 651 C C . LEU A 1 81 ? -6.273 -5.374 -15.107 1.00 94.81 81 LEU A C 1
ATOM 653 O O . LEU A 1 81 ? -7.425 -5.465 -15.512 1.00 94.81 81 LEU A O 1
ATOM 657 N N . SER A 1 82 ? -5.624 -4.216 -15.019 1.00 94.19 82 SER A N 1
ATOM 658 C CA . SER A 1 82 ? -6.220 -2.941 -15.389 1.00 94.19 82 SER A CA 1
ATOM 659 C C . SER A 1 82 ? -5.148 -1.940 -15.807 1.00 94.19 82 SER A C 1
ATOM 661 O O . SER A 1 82 ? -3.992 -1.997 -15.371 1.00 94.19 82 SER A O 1
ATOM 663 N N . GLN A 1 83 ? -5.549 -1.022 -16.682 1.00 94.00 83 GLN A N 1
ATOM 664 C CA . GLN A 1 83 ? -4.767 0.127 -17.107 1.00 94.00 83 GLN A CA 1
ATOM 665 C C . GLN A 1 83 ? -5.685 1.348 -17.135 1.00 94.00 83 GLN A C 1
ATOM 667 O O . GLN A 1 83 ? -6.354 1.618 -18.135 1.00 94.00 83 GLN A O 1
ATOM 672 N N . ASN A 1 84 ? -5.656 2.125 -16.060 1.00 91.88 84 ASN A N 1
ATOM 673 C CA . ASN A 1 84 ? -6.559 3.251 -15.877 1.00 91.88 84 ASN A CA 1
ATOM 674 C C . ASN A 1 84 ? -5.820 4.593 -15.884 1.00 91.88 84 ASN A C 1
ATOM 676 O O . ASN A 1 84 ? -4.673 4.710 -15.454 1.00 91.88 84 ASN A O 1
ATOM 680 N N . GLN A 1 85 ? -6.482 5.629 -16.407 1.00 91.81 85 GLN A N 1
ATOM 681 C CA . GLN A 1 85 ? -5.996 7.008 -16.337 1.00 91.81 85 GLN A CA 1
ATOM 682 C C . GLN A 1 85 ? -6.454 7.628 -15.019 1.00 91.81 85 GLN A C 1
ATOM 684 O O . GLN A 1 85 ? -7.646 7.860 -14.823 1.00 91.81 85 GLN A O 1
ATOM 689 N N . VAL A 1 86 ? -5.508 7.929 -14.132 1.00 88.31 86 VAL A N 1
ATOM 690 C CA . VAL A 1 86 ? -5.781 8.502 -12.809 1.00 88.31 86 VAL A CA 1
ATOM 691 C C . VAL A 1 86 ? -5.012 9.807 -12.680 1.00 88.31 86 VAL A C 1
ATOM 693 O O . VAL A 1 86 ? -3.784 9.815 -12.710 1.00 88.31 86 VAL A O 1
ATOM 696 N N . ASN A 1 87 ? -5.722 10.929 -12.543 1.00 87.12 87 ASN A N 1
ATOM 697 C CA . ASN A 1 87 ? -5.123 12.270 -12.487 1.00 87.12 87 ASN A CA 1
ATOM 698 C C . ASN A 1 87 ? -4.162 12.564 -13.661 1.00 87.12 87 ASN A C 1
ATOM 700 O O . ASN A 1 87 ? -3.082 13.116 -13.463 1.00 87.12 87 ASN A O 1
ATOM 704 N N . GLY A 1 88 ? -4.546 12.171 -14.881 1.00 88.75 88 GLY A N 1
ATOM 705 C CA . GLY A 1 88 ? -3.813 12.496 -16.111 1.00 88.75 88 GLY A CA 1
ATOM 706 C C . GLY A 1 88 ? -2.597 11.618 -16.418 1.00 88.75 88 GLY A C 1
ATOM 707 O O . GLY A 1 88 ? -1.858 11.930 -17.349 1.00 88.75 88 GLY A O 1
ATOM 708 N N . ARG A 1 89 ? -2.382 10.529 -15.670 1.00 92.62 89 ARG A N 1
ATOM 709 C CA . ARG A 1 89 ? -1.318 9.555 -15.946 1.00 92.62 89 ARG A CA 1
ATOM 710 C C . ARG A 1 89 ? -1.855 8.122 -15.917 1.00 92.62 89 ARG A C 1
ATOM 712 O O . ARG A 1 89 ? -2.800 7.847 -15.171 1.00 92.62 89 ARG A O 1
ATOM 719 N N . PRO A 1 90 ? -1.235 7.194 -16.660 1.00 95.56 90 PRO A N 1
ATOM 720 C CA . PRO A 1 90 ? -1.596 5.792 -16.572 1.00 95.56 90 PRO A CA 1
ATOM 721 C C . PRO A 1 90 ? -1.114 5.179 -15.252 1.00 95.56 90 PRO A C 1
ATOM 723 O O . PRO A 1 90 ? 0.003 5.427 -14.787 1.00 95.56 90 PRO A O 1
ATOM 726 N N . ILE A 1 91 ? -1.958 4.339 -14.674 1.00 95.94 91 ILE A N 1
ATOM 727 C CA . ILE A 1 91 ? -1.613 3.419 -13.598 1.00 95.94 91 ILE A CA 1
ATOM 728 C C . ILE A 1 91 ? -1.911 2.013 -14.105 1.00 95.94 91 ILE A C 1
ATOM 730 O O . ILE A 1 91 ? -3.003 1.754 -14.614 1.00 95.94 91 ILE A O 1
ATOM 734 N N . TYR A 1 92 ? -0.916 1.136 -14.009 1.00 97.44 92 TYR A N 1
ATOM 735 C CA . TYR A 1 92 ? -1.046 -0.268 -14.376 1.00 97.44 92 TYR A CA 1
ATOM 736 C C . TYR A 1 92 ? -1.179 -1.117 -13.120 1.00 97.44 92 TYR A C 1
ATOM 738 O O . TYR A 1 92 ? -0.431 -0.921 -12.163 1.00 97.44 92 TYR A O 1
ATOM 746 N N . LEU A 1 93 ? -2.079 -2.091 -13.168 1.00 97.44 93 LEU A N 1
ATOM 747 C CA . LEU A 1 93 ? -2.190 -3.164 -12.189 1.00 97.44 93 LEU A CA 1
ATOM 748 C C . LEU A 1 93 ? -1.842 -4.478 -12.875 1.00 97.44 93 LEU A C 1
ATOM 750 O O . LEU A 1 93 ? -2.422 -4.818 -13.909 1.00 97.44 93 LEU A O 1
ATOM 754 N N . PHE A 1 94 ? -0.896 -5.211 -12.304 1.00 97.38 94 PHE A N 1
ATOM 755 C CA . PHE A 1 94 ? -0.424 -6.489 -12.824 1.00 97.38 94 PHE A CA 1
ATOM 756 C C . PHE A 1 94 ? -0.798 -7.618 -11.873 1.00 97.38 94 PHE A C 1
ATOM 758 O O . PHE A 1 94 ? -0.490 -7.517 -10.690 1.00 97.38 94 PHE A O 1
ATOM 765 N N . LYS A 1 95 ? -1.379 -8.701 -12.397 1.00 97.19 95 LYS A N 1
ATOM 766 C CA . LYS A 1 95 ? -1.476 -9.999 -11.721 1.00 97.19 95 LYS A CA 1
ATOM 767 C C . LYS A 1 95 ? -0.257 -10.825 -12.092 1.00 97.19 95 LYS A C 1
ATOM 769 O O . LYS A 1 95 ? -0.134 -11.239 -13.246 1.00 97.19 95 LYS A O 1
ATOM 774 N N . LEU A 1 96 ? 0.646 -11.017 -11.146 1.00 94.88 96 LEU A N 1
ATOM 775 C CA . LEU A 1 96 ? 1.865 -11.792 -11.322 1.00 94.88 96 LEU A CA 1
ATOM 776 C C . LEU A 1 96 ? 1.532 -13.271 -11.544 1.00 94.88 96 LEU A C 1
ATOM 778 O O . LEU A 1 96 ? 0.638 -13.814 -10.898 1.00 94.88 96 LEU A O 1
ATOM 782 N N . ASP A 1 97 ? 2.288 -13.938 -12.414 1.00 91.25 97 ASP A N 1
ATOM 783 C CA . ASP A 1 97 ? 2.177 -15.392 -12.584 1.00 91.25 97 ASP A CA 1
ATOM 784 C C . ASP A 1 97 ? 2.712 -16.148 -11.350 1.00 91.25 97 ASP A C 1
ATOM 786 O O . ASP A 1 97 ? 2.300 -17.275 -11.074 1.00 91.25 97 ASP A O 1
ATOM 790 N N . GLN A 1 98 ? 3.619 -15.518 -10.593 1.00 90.06 98 GLN A N 1
ATOM 791 C CA . GLN A 1 98 ? 4.145 -16.000 -9.316 1.00 90.06 98 GLN A CA 1
ATOM 792 C C . GLN A 1 98 ? 4.031 -14.909 -8.248 1.00 90.06 98 GLN A C 1
ATOM 794 O O . GLN A 1 98 ? 4.497 -13.787 -8.445 1.00 90.06 98 GLN A O 1
ATOM 799 N N . ALA A 1 99 ? 3.432 -15.255 -7.109 1.00 94.25 99 ALA A N 1
ATOM 800 C CA . ALA A 1 99 ? 3.241 -14.336 -5.993 1.00 94.25 99 ALA A CA 1
ATOM 801 C C . ALA A 1 99 ? 4.556 -14.023 -5.259 1.00 94.25 99 ALA A C 1
ATOM 803 O O . ALA A 1 99 ? 5.443 -14.869 -5.138 1.00 94.25 99 ALA A O 1
ATOM 804 N N . ILE A 1 100 ? 4.647 -12.814 -4.713 1.00 94.06 100 ILE A N 1
ATOM 805 C CA . ILE A 1 100 ? 5.736 -12.351 -3.853 1.00 94.06 100 ILE A CA 1
ATOM 806 C C . ILE A 1 100 ? 5.396 -12.710 -2.401 1.00 94.06 100 ILE A C 1
ATOM 808 O O . ILE A 1 100 ? 4.338 -12.323 -1.910 1.00 94.06 100 ILE A O 1
ATOM 812 N N . ASP A 1 101 ? 6.292 -13.404 -1.692 1.00 93.69 101 ASP A N 1
ATOM 813 C CA . ASP A 1 101 ? 6.172 -13.566 -0.235 1.00 93.69 101 ASP A CA 1
ATOM 814 C C . ASP A 1 101 ? 6.524 -12.246 0.458 1.00 93.69 101 ASP A C 1
ATOM 816 O O . ASP A 1 101 ? 7.679 -11.806 0.487 1.00 93.69 101 ASP A O 1
ATOM 820 N N . PHE A 1 102 ? 5.508 -11.609 1.029 1.00 95.38 102 PHE A N 1
ATOM 821 C CA . PHE A 1 102 ? 5.651 -10.390 1.796 1.00 95.38 102 PHE A CA 1
ATOM 822 C C . PHE A 1 102 ? 4.875 -10.504 3.105 1.00 95.38 102 PHE A C 1
ATOM 824 O O . PHE A 1 102 ? 3.666 -10.707 3.128 1.00 95.38 102 PHE A O 1
ATOM 831 N N . CYS A 1 103 ? 5.588 -10.364 4.225 1.00 93.62 103 CYS A N 1
ATOM 832 C CA . CYS A 1 103 ? 5.009 -10.433 5.569 1.00 93.62 103 CYS A CA 1
ATOM 833 C C . CYS A 1 103 ? 4.166 -11.704 5.828 1.00 93.62 103 CYS A C 1
ATOM 835 O O . CYS A 1 103 ? 3.155 -11.627 6.519 1.00 93.62 103 CYS A O 1
ATOM 837 N N . GLN A 1 104 ? 4.616 -12.870 5.332 1.00 93.06 104 GLN A N 1
ATOM 838 C CA . GLN A 1 104 ? 3.929 -14.173 5.448 1.00 93.06 104 GLN A CA 1
ATOM 839 C C . GLN A 1 104 ? 2.627 -14.270 4.636 1.00 93.06 104 GLN A C 1
ATOM 841 O O . GLN A 1 104 ? 1.829 -15.181 4.854 1.00 93.06 104 GLN A O 1
ATOM 846 N N . GLN A 1 105 ? 2.414 -13.348 3.698 1.00 96.94 105 GLN A N 1
ATOM 847 C CA . GLN A 1 105 ? 1.315 -13.371 2.742 1.00 96.94 105 GLN A CA 1
ATOM 848 C C . GLN A 1 105 ? 1.875 -13.463 1.320 1.00 96.94 105 GLN A C 1
ATOM 850 O O . GLN A 1 105 ? 2.920 -12.892 1.012 1.00 96.94 105 GLN A O 1
ATOM 855 N N . LEU A 1 106 ? 1.177 -14.198 0.455 1.00 96.94 106 LEU A N 1
ATOM 856 C CA . LEU A 1 106 ? 1.519 -14.318 -0.960 1.00 96.94 106 LEU A CA 1
ATOM 857 C C . LEU A 1 106 ? 0.777 -13.233 -1.737 1.00 96.94 106 LEU A C 1
ATOM 859 O O . LEU A 1 106 ? -0.438 -13.316 -1.893 1.00 96.94 106 LEU A O 1
ATOM 863 N N . ILE A 1 107 ? 1.511 -12.225 -2.205 1.00 97.44 107 ILE A N 1
ATOM 864 C CA . ILE A 1 107 ? 0.952 -11.062 -2.898 1.00 97.44 107 ILE A CA 1
ATOM 865 C C . ILE A 1 107 ? 1.231 -11.184 -4.385 1.00 97.44 107 ILE A C 1
ATOM 867 O O . ILE A 1 107 ? 2.383 -11.182 -4.817 1.00 97.44 107 ILE A O 1
ATOM 871 N N . ASP A 1 108 ? 0.180 -11.286 -5.182 1.00 96.88 108 ASP A N 1
ATOM 872 C CA . ASP A 1 108 ? 0.280 -11.475 -6.626 1.00 96.88 108 ASP A CA 1
ATOM 873 C C . ASP A 1 108 ? -0.185 -10.254 -7.421 1.00 96.88 108 ASP A C 1
ATOM 875 O O . ASP A 1 108 ? -0.290 -10.336 -8.641 1.00 96.88 108 ASP A O 1
ATOM 879 N N . ILE A 1 109 ? -0.410 -9.112 -6.764 1.00 98.12 109 ILE A N 1
ATOM 880 C CA . ILE A 1 109 ? -0.772 -7.865 -7.436 1.00 98.12 109 ILE A CA 1
ATOM 881 C C . ILE A 1 109 ? 0.277 -6.785 -7.202 1.00 98.12 109 ILE A C 1
ATOM 883 O O . ILE A 1 109 ? 0.672 -6.495 -6.068 1.00 98.12 109 ILE A O 1
ATOM 887 N N . VAL A 1 110 ? 0.707 -6.167 -8.304 1.00 97.69 110 VAL A N 1
ATOM 888 C CA . VAL A 1 110 ? 1.623 -5.024 -8.301 1.00 97.69 110 VAL A CA 1
ATOM 889 C C . VAL A 1 110 ? 0.999 -3.834 -9.017 1.00 97.69 110 VAL A C 1
ATOM 891 O O . VAL A 1 110 ? 0.582 -3.940 -10.171 1.00 97.69 110 VAL A O 1
ATOM 894 N N . GLU A 1 111 ? 0.998 -2.683 -8.349 1.00 98.06 111 GLU A N 1
ATOM 895 C CA . GLU A 1 111 ? 0.651 -1.391 -8.935 1.00 98.06 111 GLU A CA 1
ATOM 896 C C . GLU A 1 111 ? 1.914 -0.677 -9.447 1.00 98.06 111 GLU A C 1
ATOM 898 O O . GLU A 1 111 ? 2.900 -0.491 -8.725 1.00 98.06 111 GLU A O 1
ATOM 903 N N . LEU A 1 112 ? 1.867 -0.219 -10.700 1.00 97.44 112 LEU A N 1
ATOM 904 C CA . LEU A 1 112 ? 2.876 0.642 -11.312 1.00 97.44 112 LEU A CA 1
ATOM 905 C C . LEU A 1 112 ? 2.233 1.944 -11.814 1.00 97.44 112 LEU A C 1
ATOM 907 O O . LEU A 1 112 ? 1.784 2.035 -12.964 1.00 97.44 112 LEU A O 1
ATOM 911 N N . PRO A 1 113 ? 2.223 2.992 -10.980 1.00 96.31 113 PRO A N 1
ATOM 912 C CA . PRO A 1 113 ? 1.887 4.337 -11.408 1.00 96.31 113 PRO A CA 1
ATOM 913 C C . PRO A 1 113 ? 3.026 4.943 -12.233 1.00 96.31 113 PRO A C 1
ATOM 915 O O . PRO A 1 113 ? 4.174 5.001 -11.779 1.00 96.31 113 PRO A O 1
ATOM 918 N N . TYR A 1 114 ? 2.702 5.477 -13.411 1.00 96.75 114 TYR A N 1
ATOM 919 C CA . TYR A 1 114 ? 3.632 6.331 -14.157 1.00 96.75 114 TYR A CA 1
ATOM 920 C C . TYR A 1 114 ? 3.890 7.632 -13.388 1.00 96.75 114 TYR A C 1
ATOM 922 O O . TYR A 1 114 ? 3.050 8.028 -12.573 1.00 96.75 114 TYR A O 1
ATOM 930 N N . PRO A 1 115 ? 5.028 8.316 -13.598 1.00 94.50 115 PRO A N 1
ATOM 931 C CA . PRO A 1 115 ? 5.360 9.512 -12.831 1.00 94.50 115 PRO A CA 1
ATOM 932 C C . PRO A 1 115 ? 4.323 10.625 -13.023 1.00 94.50 115 PRO A C 1
ATOM 934 O O . PRO A 1 115 ? 3.648 10.719 -14.046 1.00 94.50 115 PRO A O 1
ATOM 937 N N . ASN A 1 116 ? 4.188 11.461 -11.999 1.00 91.12 116 ASN A N 1
ATOM 938 C CA . ASN A 1 116 ? 3.503 12.751 -12.057 1.00 91.12 116 ASN A CA 1
ATOM 939 C C . ASN A 1 116 ? 4.510 13.861 -11.716 1.00 91.12 116 ASN A C 1
ATOM 941 O O . ASN A 1 116 ? 5.699 13.589 -11.587 1.00 91.12 116 ASN A O 1
ATOM 945 N N . ASP A 1 117 ? 4.041 15.088 -11.488 1.00 88.56 117 ASP A N 1
ATOM 946 C CA . ASP A 1 117 ? 4.914 16.224 -11.141 1.00 88.56 117 ASP A CA 1
ATOM 947 C C . ASP A 1 117 ? 5.585 16.106 -9.757 1.00 88.56 117 ASP A C 1
ATOM 949 O O . ASP A 1 117 ? 6.392 16.953 -9.374 1.00 88.56 117 ASP A O 1
ATOM 953 N N . LYS A 1 118 ? 5.248 15.074 -8.969 1.00 88.94 118 LYS A N 1
ATOM 954 C CA . LYS A 1 118 ? 5.859 14.836 -7.661 1.00 88.94 118 LYS A CA 1
ATOM 955 C C . LYS A 1 118 ? 7.107 13.973 -7.818 1.00 88.94 118 LYS A C 1
ATOM 957 O O . LYS A 1 118 ? 7.011 12.819 -8.223 1.00 88.94 118 LYS A O 1
ATOM 962 N N . THR A 1 119 ? 8.239 14.497 -7.359 1.00 89.38 119 THR A N 1
ATOM 963 C CA . THR A 1 119 ? 9.483 13.734 -7.218 1.00 89.38 119 THR A CA 1
ATOM 964 C C . THR A 1 119 ? 9.521 12.989 -5.885 1.00 89.38 119 THR A C 1
ATOM 966 O O . THR A 1 119 ? 9.233 13.554 -4.827 1.00 89.38 119 THR A O 1
ATOM 969 N N . TYR A 1 120 ? 9.904 11.719 -5.934 1.00 89.19 120 TYR A N 1
ATOM 970 C CA . TYR A 1 120 ? 10.124 10.851 -4.782 1.00 89.19 120 TYR A CA 1
ATOM 971 C C . TYR A 1 120 ? 11.631 10.720 -4.513 1.00 89.19 120 TYR A C 1
ATOM 973 O O . TYR A 1 120 ? 12.407 10.679 -5.471 1.00 89.19 120 TYR A O 1
ATOM 981 N N . PRO A 1 121 ? 12.069 10.630 -3.242 1.00 88.38 121 PRO A N 1
ATOM 982 C CA . PRO A 1 121 ? 13.489 10.480 -2.904 1.00 88.38 121 PRO A CA 1
ATOM 983 C C . PRO A 1 121 ? 14.145 9.222 -3.484 1.00 88.38 121 PRO A C 1
ATOM 985 O O . PRO A 1 121 ? 15.356 9.193 -3.676 1.00 88.38 121 PRO A O 1
ATOM 988 N N . GLU A 1 122 ? 13.347 8.191 -3.755 1.00 89.19 122 GLU A N 1
ATOM 989 C CA . GLU A 1 122 ? 13.784 6.907 -4.288 1.00 89.19 122 GLU A CA 1
ATOM 990 C C . GLU A 1 122 ? 12.722 6.371 -5.262 1.00 89.19 122 GLU A C 1
ATOM 992 O O . GLU A 1 122 ? 11.523 6.520 -5.014 1.00 89.19 122 GLU A O 1
ATOM 997 N N . GLU A 1 123 ? 13.154 5.745 -6.361 1.00 92.25 123 GLU A N 1
ATOM 998 C CA . GLU A 1 123 ? 12.278 4.960 -7.239 1.00 92.25 123 GLU A CA 1
ATOM 999 C C . GLU A 1 123 ? 12.257 3.497 -6.764 1.00 92.25 123 GLU A C 1
ATOM 1001 O O . GLU A 1 123 ? 13.296 2.919 -6.439 1.00 92.25 123 GLU A O 1
ATOM 1006 N N . GLY A 1 124 ? 11.082 2.873 -6.742 1.00 94.00 124 GLY A N 1
ATOM 1007 C CA . GLY A 1 124 ? 10.918 1.470 -6.350 1.00 94.00 124 GLY A CA 1
ATOM 1008 C C . GLY A 1 124 ? 9.712 1.269 -5.448 1.00 94.00 124 GLY A C 1
ATOM 1009 O O . GLY A 1 124 ? 8.739 2.013 -5.564 1.00 94.00 124 GLY A O 1
ATOM 1010 N N . TRP A 1 125 ? 9.762 0.276 -4.557 1.00 95.31 125 TRP A N 1
ATOM 1011 C CA . TRP A 1 125 ? 8.656 -0.002 -3.630 1.00 95.31 125 TRP A CA 1
ATOM 1012 C C . TRP A 1 125 ? 8.443 1.160 -2.664 1.00 95.31 125 TRP A C 1
ATOM 1014 O O . TRP A 1 125 ? 9.382 1.585 -1.984 1.00 95.31 125 TRP A O 1
ATOM 1024 N N . GLU A 1 126 ? 7.216 1.669 -2.601 1.00 95.38 126 GLU A N 1
ATOM 1025 C CA . GLU A 1 126 ? 6.874 2.830 -1.771 1.00 95.38 126 GLU A CA 1
ATOM 1026 C C . GLU A 1 126 ? 5.765 2.518 -0.775 1.00 95.38 126 GLU A C 1
ATOM 1028 O O . GLU A 1 126 ? 5.835 2.956 0.373 1.00 95.38 126 GLU A O 1
ATOM 1033 N N . HIS A 1 127 ? 4.766 1.738 -1.185 1.00 97.38 127 HIS A N 1
ATOM 1034 C CA . HIS A 1 127 ? 3.678 1.351 -0.302 1.00 97.38 127 HIS A CA 1
ATOM 1035 C C . HIS A 1 127 ? 3.150 -0.046 -0.588 1.00 97.38 127 HIS A C 1
ATOM 1037 O O . HIS A 1 127 ? 3.399 -0.627 -1.644 1.00 97.38 127 HIS A O 1
ATOM 1043 N N . PHE A 1 128 ? 2.404 -0.559 0.381 1.00 98.38 128 PHE A N 1
ATOM 1044 C CA . PHE A 1 128 ? 1.450 -1.636 0.178 1.00 98.38 128 PHE A CA 1
ATOM 1045 C C . PHE A 1 128 ? 0.084 -1.187 0.684 1.00 98.38 128 PHE A C 1
ATOM 1047 O O . PHE A 1 128 ? -0.016 -0.261 1.501 1.00 98.38 128 PHE A O 1
ATOM 1054 N N . GLU A 1 129 ? -0.957 -1.835 0.186 1.00 98.56 129 GLU A N 1
ATOM 1055 C CA . GLU A 1 129 ? -2.330 -1.560 0.592 1.00 98.56 129 GLU A CA 1
ATOM 1056 C C . GLU A 1 129 ? -2.938 -2.770 1.298 1.00 98.56 129 GLU A C 1
ATOM 1058 O O . GLU A 1 129 ? -2.603 -3.913 0.987 1.00 98.56 129 GLU A O 1
ATOM 1063 N N . VAL A 1 130 ? -3.793 -2.518 2.289 1.00 98.69 130 VAL A N 1
ATOM 1064 C CA . VAL A 1 130 ? -4.536 -3.549 3.022 1.00 98.69 130 VAL A CA 1
ATOM 1065 C C . VAL A 1 130 ? -6.032 -3.324 2.921 1.00 98.69 130 VAL A C 1
ATOM 1067 O O . VAL A 1 130 ? -6.505 -2.183 2.936 1.00 98.69 130 VAL A O 1
ATOM 1070 N N . VAL A 1 131 ? -6.782 -4.423 2.907 1.00 98.38 131 VAL A N 1
ATOM 1071 C CA . VAL A 1 131 ? -8.241 -4.378 2.831 1.00 98.38 131 VAL A CA 1
ATOM 1072 C C . VAL A 1 131 ? -8.847 -4.346 4.233 1.00 98.38 131 VAL A C 1
ATOM 1074 O O . VAL A 1 131 ? -8.657 -5.268 5.027 1.00 98.38 131 VAL A O 1
ATOM 1077 N N . LEU A 1 132 ? -9.626 -3.304 4.523 1.00 98.19 132 LEU A N 1
ATOM 1078 C CA . LEU A 1 132 ? -10.534 -3.248 5.672 1.00 98.19 132 LEU A CA 1
ATOM 1079 C C . LEU A 1 132 ? -11.939 -2.899 5.174 1.00 98.19 132 LEU A C 1
ATOM 1081 O O . LEU A 1 132 ? -12.225 -1.716 4.984 1.00 98.19 132 LEU A O 1
ATOM 1085 N N . PRO A 1 133 ? -12.813 -3.900 4.961 1.00 97.69 133 PRO A N 1
ATOM 1086 C CA . PRO A 1 133 ? -14.094 -3.700 4.297 1.00 97.69 133 PRO A CA 1
ATOM 1087 C C . PRO A 1 133 ? -15.027 -2.713 4.990 1.00 97.69 133 PRO A C 1
ATOM 1089 O O . PRO A 1 133 ? -14.941 -2.484 6.203 1.00 97.69 133 PRO A O 1
ATOM 1092 N N . PHE A 1 134 ? -15.961 -2.178 4.205 1.00 97.94 134 PHE A N 1
ATOM 1093 C CA . PHE A 1 134 ? -17.157 -1.536 4.739 1.00 97.94 134 PHE A CA 1
ATOM 1094 C C . PHE A 1 134 ? -17.965 -2.513 5.599 1.00 97.94 134 PHE A C 1
ATOM 1096 O O . PHE A 1 134 ? -18.052 -3.707 5.301 1.00 97.94 134 PHE A O 1
ATOM 1103 N N . LEU A 1 135 ? -18.587 -1.990 6.651 1.00 97.56 135 LEU A N 1
ATOM 1104 C CA . LEU A 1 135 ? -19.711 -2.657 7.302 1.00 97.56 135 LEU A CA 1
ATOM 1105 C C . LEU A 1 135 ? -20.983 -2.503 6.442 1.00 97.56 135 LEU A C 1
ATOM 1107 O O . LEU A 1 135 ? -21.035 -1.621 5.581 1.00 97.56 135 LEU A O 1
ATOM 1111 N N . PRO A 1 136 ? -22.016 -3.345 6.647 1.00 96.25 136 PRO A N 1
ATOM 1112 C CA . PRO A 1 136 ? -23.296 -3.176 5.964 1.00 96.25 136 PRO A CA 1
ATOM 1113 C C . PRO A 1 136 ? -23.838 -1.754 6.134 1.00 96.25 136 PRO A C 1
ATOM 1115 O O . PRO A 1 136 ? -23.860 -1.236 7.249 1.00 96.25 136 PRO A O 1
ATOM 1118 N N . ASP A 1 137 ? -24.247 -1.147 5.018 1.00 94.69 137 ASP A N 1
ATOM 1119 C CA . ASP A 1 137 ? -24.799 0.213 4.930 1.00 94.69 137 ASP A CA 1
ATOM 1120 C C . ASP A 1 137 ? -23.880 1.340 5.448 1.00 94.69 137 ASP A C 1
ATOM 1122 O O . ASP A 1 137 ? -24.322 2.477 5.609 1.00 94.69 137 ASP A O 1
ATOM 1126 N N . GLU A 1 138 ? -22.592 1.056 5.668 1.00 97.50 138 GLU A N 1
ATOM 1127 C CA . GLU A 1 138 ? -21.623 2.040 6.145 1.00 97.50 138 GLU A CA 1
ATOM 1128 C C . GLU A 1 138 ? -21.271 3.049 5.050 1.00 97.50 138 GLU A C 1
ATOM 1130 O O . GLU A 1 138 ? -20.861 2.704 3.937 1.00 97.50 138 GLU A O 1
ATOM 1135 N N . THR A 1 139 ? -21.385 4.332 5.376 1.00 96.69 139 THR A N 1
ATOM 1136 C CA . THR A 1 139 ? -20.953 5.404 4.482 1.00 96.69 139 THR A CA 1
ATOM 1137 C C . THR A 1 139 ? -19.428 5.528 4.451 1.00 96.69 139 THR A C 1
ATOM 1139 O O . THR A 1 139 ? -18.713 5.148 5.377 1.00 96.69 139 THR A O 1
ATOM 1142 N N . ILE A 1 140 ? -18.900 6.176 3.408 1.00 95.69 140 ILE A N 1
ATOM 1143 C CA . ILE A 1 140 ? -17.469 6.513 3.304 1.00 95.69 140 ILE A CA 1
ATOM 1144 C C . ILE A 1 140 ? -16.970 7.283 4.538 1.00 95.69 140 ILE A C 1
ATOM 1146 O O . ILE A 1 140 ? -15.845 7.067 4.986 1.00 95.69 140 ILE A O 1
ATOM 1150 N N . PHE A 1 141 ? -17.789 8.191 5.075 1.00 96.62 141 PHE A N 1
ATOM 1151 C CA . PHE A 1 141 ? -17.430 8.980 6.250 1.00 96.62 141 PHE A CA 1
ATOM 1152 C C . PHE A 1 141 ? -17.379 8.118 7.517 1.00 96.62 141 PHE A C 1
ATOM 1154 O O . PHE A 1 141 ? -16.399 8.190 8.254 1.00 96.62 141 PHE A O 1
ATOM 1161 N N . GLU A 1 142 ? -18.386 7.274 7.745 1.00 98.19 142 GLU A N 1
ATOM 1162 C CA . GLU A 1 142 ? -18.428 6.366 8.900 1.00 98.19 142 GLU A CA 1
ATOM 1163 C C . GLU A 1 142 ? -17.277 5.362 8.871 1.00 98.19 142 GLU A C 1
ATOM 1165 O O . GLU A 1 142 ? -16.603 5.183 9.884 1.00 98.19 142 GLU A O 1
ATOM 1170 N N . TRP A 1 143 ? -16.967 4.811 7.695 1.00 98.25 143 TRP A N 1
ATOM 1171 C CA . TRP A 1 143 ? -15.803 3.951 7.507 1.00 98.25 143 TRP A CA 1
ATOM 1172 C C . TRP A 1 143 ? -14.508 4.662 7.897 1.00 98.25 143 TRP A C 1
ATOM 1174 O O . TRP A 1 143 ? -13.732 4.133 8.686 1.00 98.25 143 TRP A O 1
ATOM 1184 N N . GLN A 1 144 ? -14.292 5.898 7.432 1.00 97.56 144 GLN A N 1
ATOM 1185 C CA . GLN A 1 144 ? -13.104 6.673 7.812 1.00 97.56 144 GLN A CA 1
ATOM 1186 C C . GLN A 1 144 ? -13.020 6.901 9.325 1.00 97.56 144 GLN A C 1
ATOM 1188 O O . GLN A 1 144 ? -11.951 6.715 9.905 1.00 97.56 144 GLN A O 1
ATOM 1193 N N . GLN A 1 145 ? -14.134 7.271 9.964 1.00 97.81 145 GLN A N 1
ATOM 1194 C CA . GLN A 1 145 ? -14.193 7.468 11.416 1.00 97.81 145 GLN A CA 1
ATOM 1195 C C . GLN A 1 145 ? -13.907 6.170 12.178 1.00 97.81 145 GLN A C 1
ATOM 1197 O O . GLN A 1 145 ? -13.196 6.185 13.184 1.00 97.81 145 GLN A O 1
ATOM 1202 N N . ARG A 1 146 ? -14.406 5.031 11.687 1.00 98.25 146 ARG A N 1
ATOM 1203 C CA . ARG A 1 146 ? -14.138 3.719 12.278 1.00 98.25 146 ARG A CA 1
ATOM 1204 C C . ARG A 1 146 ? -12.670 3.331 12.154 1.00 98.25 146 ARG A C 1
ATOM 1206 O O . ARG A 1 146 ? -12.110 2.844 13.131 1.00 98.25 146 ARG A O 1
ATOM 1213 N N . ILE A 1 147 ? -12.042 3.550 10.997 1.00 98.12 147 ILE A N 1
ATOM 1214 C CA . ILE A 1 147 ? -10.608 3.279 10.821 1.00 98.12 147 ILE A CA 1
ATOM 1215 C C . ILE A 1 147 ? -9.768 4.186 11.730 1.00 98.12 147 ILE A C 1
ATOM 1217 O O . ILE A 1 147 ? -8.855 3.690 12.389 1.00 98.12 147 ILE A O 1
ATOM 1221 N N . ASP A 1 148 ? -10.096 5.480 11.826 1.00 97.75 148 ASP A N 1
ATOM 1222 C CA . ASP A 1 148 ? -9.419 6.392 12.758 1.00 97.75 148 ASP A CA 1
ATOM 1223 C C . ASP A 1 148 ? -9.578 5.927 14.211 1.00 97.75 148 ASP A C 1
ATOM 1225 O O . ASP A 1 148 ? -8.589 5.808 14.922 1.00 97.75 148 ASP A O 1
ATOM 1229 N N . THR A 1 149 ? -10.792 5.558 14.628 1.00 97.75 149 THR A N 1
ATOM 1230 C CA . THR A 1 149 ? -11.072 5.060 15.987 1.00 97.75 149 THR A CA 1
ATOM 1231 C C . THR A 1 149 ? -10.321 3.760 16.290 1.00 97.75 149 THR A C 1
ATOM 1233 O O . THR A 1 149 ? -9.757 3.607 17.372 1.00 97.75 149 THR A O 1
ATOM 1236 N N . LEU A 1 150 ? -10.294 2.820 15.340 1.00 97.62 150 LEU A N 1
ATOM 1237 C CA . LEU A 1 150 ? -9.645 1.517 15.502 1.00 97.62 150 LEU A CA 1
ATOM 1238 C C . LEU A 1 150 ? -8.134 1.656 15.730 1.00 97.62 150 LEU A C 1
ATOM 1240 O O . LEU A 1 150 ? -7.570 0.935 16.552 1.00 97.62 150 LEU A O 1
ATOM 1244 N N . PHE A 1 151 ? -7.487 2.580 15.017 1.00 97.62 151 PHE A N 1
ATOM 1245 C CA . PHE A 1 151 ? -6.033 2.756 15.065 1.00 97.62 151 PHE A CA 1
ATOM 1246 C C . PHE A 1 151 ? -5.573 4.002 15.829 1.00 97.62 151 PHE A C 1
ATOM 1248 O O . PHE A 1 151 ? -4.362 4.208 15.959 1.00 97.62 151 PHE A O 1
ATOM 1255 N N . GLN A 1 152 ? -6.507 4.807 16.341 1.00 97.19 152 GLN A N 1
ATOM 1256 C CA . GLN A 1 152 ? -6.276 6.089 17.014 1.00 97.19 152 GLN A CA 1
ATOM 1257 C C . GLN A 1 152 ? -5.367 7.009 16.181 1.00 97.19 152 GLN A C 1
ATOM 1259 O O . GLN A 1 152 ? -4.389 7.560 16.689 1.00 97.19 152 GLN A O 1
ATOM 1264 N N . LEU A 1 153 ? -5.617 7.125 14.869 1.00 95.38 153 LEU A N 1
ATOM 1265 C CA . LEU A 1 153 ? -4.681 7.797 13.954 1.00 95.38 153 LEU A CA 1
ATOM 1266 C C . LEU A 1 153 ? -4.521 9.279 14.303 1.00 95.38 153 LEU A C 1
ATOM 1268 O O . LEU A 1 153 ? -3.401 9.787 14.290 1.00 95.38 153 LEU A O 1
ATOM 1272 N N . THR A 1 154 ? -5.616 9.952 14.658 1.00 94.62 154 THR A N 1
ATOM 1273 C CA . THR A 1 154 ? -5.622 11.369 15.054 1.00 94.62 154 THR A CA 1
ATOM 1274 C C . THR A 1 154 ? -4.883 11.626 16.377 1.00 94.62 154 THR A C 1
ATOM 1276 O O . THR A 1 154 ? -4.365 12.721 16.583 1.00 94.62 154 THR A O 1
ATOM 1279 N N . GLU A 1 155 ? -4.765 10.625 17.254 1.00 94.75 155 GLU A N 1
ATOM 1280 C CA . GLU A 1 155 ? -4.070 10.748 18.548 1.00 94.75 155 GLU A CA 1
ATOM 1281 C C . GLU A 1 155 ? -2.552 10.510 18.434 1.00 94.75 155 GLU A C 1
ATOM 1283 O O . GLU A 1 155 ? -1.7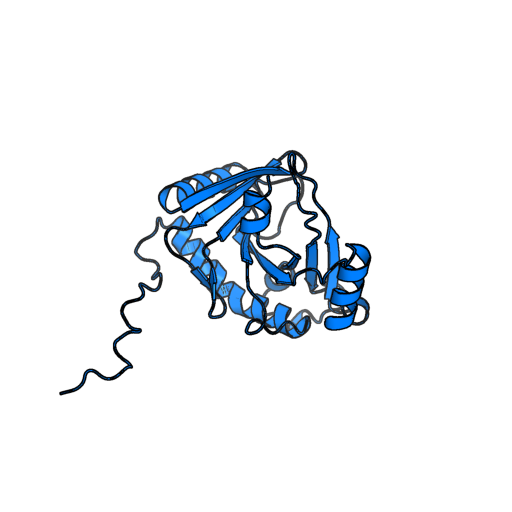77 10.867 19.323 1.00 94.75 155 GLU A O 1
ATOM 1288 N N . LYS A 1 156 ? -2.096 9.914 17.327 1.00 94.06 156 LYS A N 1
ATOM 1289 C CA . LYS A 1 156 ? -0.695 9.537 17.108 1.00 94.06 156 LYS A CA 1
ATOM 1290 C C . LYS A 1 156 ? 0.049 10.612 16.324 1.00 94.06 156 LYS A C 1
ATOM 1292 O O . LYS A 1 156 ? 0.247 10.491 15.119 1.00 94.06 156 LYS A O 1
ATOM 1297 N N . GLU A 1 157 ? 0.564 11.627 17.017 1.00 92.88 157 GLU A N 1
ATOM 1298 C CA . GLU A 1 157 ? 1.297 12.753 16.401 1.00 92.88 157 GLU A CA 1
ATOM 1299 C C . GLU A 1 157 ? 2.534 12.340 15.575 1.00 92.88 157 GLU A C 1
ATOM 1301 O O . GLU A 1 157 ? 2.984 13.077 14.690 1.00 92.88 157 GLU A O 1
ATOM 1306 N N . TYR A 1 158 ? 3.103 11.162 15.856 1.00 91.75 158 TYR A N 1
ATOM 1307 C CA . TYR A 1 158 ? 4.214 10.556 15.109 1.00 91.75 158 TYR A CA 1
ATOM 1308 C C . TYR A 1 158 ? 3.793 9.926 13.774 1.00 91.75 158 TYR A C 1
ATOM 1310 O O . TYR A 1 158 ? 4.654 9.493 13.003 1.00 91.75 158 TYR A O 1
ATOM 1318 N N . LEU A 1 159 ? 2.496 9.895 13.472 1.00 94.06 159 LEU A N 1
ATOM 1319 C CA . LEU A 1 159 ? 1.935 9.513 12.184 1.00 94.06 159 LEU A CA 1
ATOM 1320 C C . LEU A 1 159 ? 1.356 10.742 11.483 1.00 94.06 159 LEU A C 1
ATOM 1322 O O . LEU A 1 159 ? 0.952 11.729 12.092 1.00 94.06 159 LEU A O 1
AT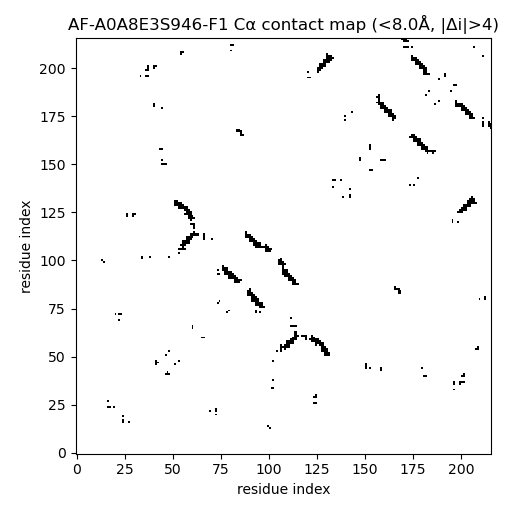OM 1326 N N . CYS A 1 160 ? 1.310 10.680 10.161 1.00 94.00 160 CYS A N 1
ATOM 1327 C CA . CYS A 1 160 ? 0.454 11.548 9.374 1.00 94.00 160 CYS A CA 1
ATOM 1328 C C . CYS A 1 160 ? -0.325 10.693 8.385 1.00 94.00 160 CYS A C 1
ATOM 1330 O O . CYS A 1 160 ? 0.209 9.731 7.822 1.00 94.00 160 CYS A O 1
ATOM 1332 N N . PHE A 1 161 ? -1.588 11.048 8.175 1.00 95.38 161 PHE A N 1
ATOM 1333 C CA . PHE A 1 161 ? -2.458 10.331 7.261 1.00 95.38 161 PHE A CA 1
ATOM 1334 C C . PHE A 1 161 ? -3.155 11.280 6.291 1.00 95.38 161 PHE A C 1
ATOM 1336 O O . PHE A 1 161 ? -3.333 12.470 6.558 1.00 95.38 161 PHE A O 1
ATOM 1343 N N . LYS A 1 162 ? -3.508 10.754 5.121 1.00 95.50 162 LYS A N 1
ATOM 1344 C CA . LYS A 1 162 ? -4.263 11.469 4.095 1.00 95.50 162 LYS A CA 1
ATOM 1345 C C . LYS A 1 162 ? -5.357 10.565 3.555 1.00 95.50 162 LYS A C 1
ATOM 1347 O O . LYS A 1 162 ? -5.070 9.473 3.075 1.00 95.50 162 LYS A O 1
ATOM 1352 N N . VAL A 1 163 ? -6.581 11.073 3.567 1.00 94.69 163 VAL A N 1
ATOM 1353 C CA . VAL A 1 163 ? -7.715 10.447 2.890 1.00 94.69 163 VAL A CA 1
ATOM 1354 C C . VAL A 1 163 ? -7.719 10.859 1.416 1.00 94.69 163 VAL A C 1
ATOM 1356 O O . VAL A 1 163 ? -7.505 12.032 1.086 1.00 94.69 163 VAL A O 1
ATOM 1359 N N . SER A 1 164 ? -7.974 9.915 0.515 1.00 92.38 164 SER A N 1
ATOM 1360 C CA . SER A 1 164 ? -8.239 10.198 -0.897 1.00 92.38 164 SER A CA 1
ATOM 1361 C C . SER A 1 164 ? -9.225 9.217 -1.514 1.00 92.38 164 SER A C 1
ATOM 1363 O O . SER A 1 164 ? -9.223 8.047 -1.163 1.00 92.38 164 SER A O 1
ATOM 1365 N N . GLN A 1 165 ? -10.016 9.679 -2.480 1.00 87.81 165 GLN A N 1
ATOM 1366 C CA . GLN A 1 165 ? -10.900 8.841 -3.291 1.00 87.81 165 GLN A CA 1
ATOM 1367 C C . GLN A 1 165 ? -10.673 9.202 -4.766 1.00 87.81 165 GLN A C 1
ATOM 1369 O O . GLN A 1 165 ? -11.331 10.108 -5.290 1.00 87.81 165 GLN A O 1
ATOM 1374 N N . PRO A 1 166 ? -9.648 8.619 -5.411 1.00 80.38 166 PRO A N 1
ATOM 1375 C CA . PRO A 1 166 ? -9.385 8.879 -6.817 1.00 80.38 166 PRO A CA 1
ATOM 1376 C C . PRO A 1 166 ? -10.531 8.315 -7.656 1.00 80.38 166 PRO A C 1
ATOM 1378 O O . PRO A 1 166 ? -10.796 7.123 -7.603 1.00 80.38 166 PRO A O 1
ATOM 1381 N N . LYS A 1 167 ? -11.191 9.172 -8.441 1.00 79.94 167 LYS A N 1
ATOM 1382 C CA . LYS A 1 167 ? -12.239 8.725 -9.359 1.00 79.94 167 LYS A CA 1
ATOM 1383 C C . LYS A 1 167 ? -11.631 8.174 -10.633 1.00 79.94 167 LYS A C 1
ATOM 1385 O O . LYS A 1 167 ? -10.848 8.866 -11.290 1.00 79.94 167 LYS A O 1
ATOM 1390 N N . VAL A 1 168 ? -12.048 6.973 -11.002 1.00 82.19 168 VAL A N 1
ATOM 1391 C CA . VAL A 1 168 ? -11.656 6.331 -12.257 1.00 82.19 168 VAL A CA 1
ATOM 1392 C C . VAL A 1 168 ? -12.867 6.243 -13.181 1.00 82.19 168 VAL A C 1
ATOM 1394 O O . VAL A 1 168 ? -14.013 6.153 -12.742 1.00 82.19 168 VAL A O 1
ATOM 1397 N N . LYS A 1 169 ? -12.644 6.348 -14.493 1.00 81.19 169 LYS A N 1
ATOM 1398 C CA . LYS A 1 169 ? -13.734 6.248 -15.467 1.00 81.19 169 LYS A CA 1
ATOM 1399 C C . LYS A 1 169 ? -14.319 4.832 -15.424 1.00 81.19 169 LYS A C 1
ATOM 1401 O O . LYS A 1 169 ? -13.607 3.895 -15.742 1.00 81.19 169 LYS A O 1
ATOM 1406 N N . GLY A 1 170 ? -15.612 4.716 -15.125 1.00 78.75 170 GLY A N 1
ATOM 1407 C CA . GLY A 1 170 ? -16.302 3.423 -15.032 1.00 78.75 170 GLY A CA 1
ATOM 1408 C C . GLY A 1 170 ? -16.415 2.872 -13.609 1.00 78.75 170 GLY A C 1
ATOM 1409 O O . GLY A 1 170 ? -17.155 1.918 -13.419 1.00 78.75 170 GLY A O 1
ATOM 1410 N N . GLU A 1 171 ? -15.780 3.510 -12.616 1.00 83.31 171 GLU A N 1
ATOM 1411 C CA . GLU A 1 171 ? -15.824 3.095 -11.206 1.00 83.31 171 GLU A CA 1
ATOM 1412 C C . GLU A 1 171 ? -17.272 2.907 -10.715 1.00 83.31 171 GLU A C 1
ATOM 1414 O O . GLU A 1 171 ? -18.061 3.857 -10.709 1.00 83.31 171 GLU A O 1
ATOM 1419 N N . GLN A 1 172 ? -17.609 1.683 -10.295 1.00 88.12 172 GLN A N 1
ATOM 1420 C CA . GLN A 1 172 ? -18.906 1.354 -9.690 1.00 88.12 172 GLN A CA 1
ATOM 1421 C C . GLN A 1 172 ? -18.839 1.273 -8.160 1.00 88.12 172 GLN A C 1
ATOM 1423 O O . GLN A 1 172 ? -19.820 1.581 -7.483 1.00 88.12 172 GLN A O 1
ATOM 1428 N N . LEU A 1 173 ? -17.690 0.873 -7.604 1.00 90.50 173 LEU A N 1
ATOM 1429 C CA . LEU A 1 173 ? -17.482 0.750 -6.163 1.00 90.50 173 LEU A CA 1
ATOM 1430 C C . LEU A 1 173 ? -16.700 1.953 -5.632 1.00 90.50 173 LEU A C 1
ATOM 1432 O O . LEU A 1 173 ? -15.600 2.202 -6.118 1.00 90.50 173 LEU A O 1
ATOM 1436 N N . PRO A 1 174 ? -17.197 2.675 -4.612 1.00 91.62 174 PRO A N 1
ATOM 1437 C CA . PRO A 1 174 ? -16.432 3.761 -4.021 1.00 91.62 174 PRO A CA 1
ATOM 1438 C C . PRO A 1 174 ? -15.213 3.203 -3.284 1.00 91.62 174 PRO A C 1
ATOM 1440 O O . PRO A 1 174 ? -15.374 2.533 -2.266 1.00 91.62 174 PRO A O 1
ATOM 1443 N N . ASN A 1 175 ? -14.003 3.526 -3.743 1.00 93.50 175 ASN A N 1
ATOM 1444 C CA . ASN A 1 175 ? -12.768 3.032 -3.123 1.00 93.50 175 ASN A CA 1
ATOM 1445 C C . ASN A 1 175 ? -11.964 4.159 -2.432 1.00 93.50 175 ASN A C 1
ATOM 1447 O O . ASN A 1 175 ? -10.923 4.591 -2.942 1.00 93.50 175 ASN A O 1
ATOM 1451 N N . PRO A 1 176 ? -12.438 4.715 -1.294 1.00 95.69 176 PRO A N 1
ATOM 1452 C CA . PRO A 1 176 ? -11.631 5.630 -0.497 1.00 95.69 176 PRO A CA 1
ATOM 1453 C C . PRO A 1 176 ? -10.387 4.914 0.044 1.00 95.69 176 PRO A C 1
ATOM 1455 O O . PRO A 1 176 ? -10.407 3.728 0.348 1.00 95.69 176 PRO A O 1
ATOM 1458 N N . SER A 1 177 ? -9.309 5.667 0.217 1.00 96.81 177 SER A N 1
ATOM 1459 C CA . SER A 1 177 ? -8.039 5.186 0.752 1.00 96.81 177 SER A CA 1
ATOM 1460 C C . SER A 1 177 ? -7.553 6.102 1.868 1.00 96.81 177 SER A C 1
ATOM 1462 O O . SER A 1 177 ? -7.646 7.329 1.757 1.00 96.81 177 SER A O 1
ATOM 1464 N N . ILE A 1 178 ? -7.010 5.516 2.934 1.00 98.19 178 ILE A N 1
ATOM 1465 C CA . ILE A 1 178 ? -6.317 6.229 4.012 1.00 98.19 178 ILE A CA 1
ATOM 1466 C C . ILE A 1 178 ? -4.839 5.876 3.913 1.00 98.19 178 ILE A C 1
ATOM 1468 O O . ILE A 1 178 ? -4.438 4.770 4.253 1.00 98.19 178 ILE A O 1
ATOM 1472 N N . ALA A 1 179 ? -4.034 6.813 3.419 1.00 97.75 179 ALA A N 1
ATOM 1473 C CA . ALA A 1 179 ? -2.590 6.664 3.291 1.00 97.75 179 ALA A CA 1
ATOM 1474 C C . ALA A 1 179 ? -1.903 7.125 4.577 1.00 97.75 179 ALA A C 1
ATOM 1476 O O . ALA A 1 179 ? -1.986 8.310 4.899 1.00 97.75 179 ALA A O 1
ATOM 1477 N N . ILE A 1 180 ? -1.212 6.228 5.280 1.00 97.88 180 ILE A N 1
ATOM 1478 C CA . ILE A 1 180 ? -0.567 6.488 6.573 1.00 97.88 180 ILE A CA 1
ATOM 1479 C C . ILE A 1 180 ? 0.950 6.350 6.428 1.00 97.88 180 ILE A C 1
ATOM 1481 O O . ILE A 1 180 ? 1.443 5.413 5.798 1.00 97.88 180 ILE A O 1
ATOM 1485 N N . ARG A 1 181 ? 1.700 7.289 7.003 1.00 95.38 181 ARG A N 1
ATOM 1486 C CA . ARG A 1 181 ? 3.170 7.271 7.059 1.00 95.38 181 ARG A CA 1
ATOM 1487 C C . ARG A 1 181 ? 3.662 7.900 8.358 1.00 95.38 181 ARG A C 1
ATOM 1489 O O . ARG A 1 181 ? 2.914 8.615 9.027 1.00 95.38 181 ARG A O 1
ATOM 1496 N N . PHE A 1 182 ? 4.936 7.710 8.678 1.00 94.00 182 PHE A N 1
ATOM 1497 C CA . PHE A 1 182 ? 5.561 8.442 9.776 1.00 94.00 182 PHE A CA 1
ATOM 1498 C C . PHE A 1 182 ? 5.577 9.952 9.513 1.00 94.00 182 PHE A C 1
ATOM 1500 O O . PHE A 1 182 ? 5.785 10.408 8.387 1.00 94.00 182 PHE A O 1
ATOM 1507 N N . ASN A 1 183 ? 5.363 10.737 10.565 1.00 91.50 183 ASN A N 1
ATOM 1508 C CA . ASN A 1 183 ? 5.461 12.186 10.516 1.00 91.50 183 ASN A CA 1
ATOM 1509 C C . ASN A 1 183 ? 6.929 12.608 10.728 1.00 91.50 183 ASN A C 1
ATOM 1511 O O . ASN A 1 183 ? 7.454 12.490 11.837 1.00 91.50 183 ASN A O 1
ATOM 1515 N N . PRO A 1 184 ? 7.614 13.134 9.695 1.00 87.25 184 PRO A N 1
ATOM 1516 C CA . PRO A 1 184 ? 9.034 13.468 9.787 1.00 87.25 184 PRO A CA 1
ATOM 1517 C C . PRO A 1 184 ? 9.331 14.659 10.712 1.00 87.25 184 PRO A C 1
ATOM 1519 O O . PRO A 1 184 ? 10.505 14.916 10.989 1.00 87.25 184 PRO A O 1
ATOM 1522 N N . LEU A 1 185 ? 8.306 15.409 11.139 1.00 86.69 185 LEU A N 1
ATOM 1523 C CA . LEU A 1 185 ? 8.449 16.576 12.014 1.00 86.69 185 LEU A CA 1
ATOM 1524 C C . LEU A 1 185 ? 8.468 16.208 13.499 1.00 86.69 185 LEU A C 1
ATOM 1526 O O . LEU A 1 185 ? 9.108 16.902 14.282 1.00 86.69 185 LEU A O 1
ATOM 1530 N N . THR A 1 186 ? 7.775 15.139 13.880 1.00 85.50 186 THR A N 1
ATOM 1531 C CA . THR A 1 186 ? 7.597 14.735 15.282 1.00 85.50 186 THR A CA 1
ATOM 1532 C C . THR A 1 186 ? 8.409 13.496 15.633 1.00 85.50 186 THR A C 1
ATOM 1534 O O . THR A 1 186 ? 8.688 13.257 16.805 1.00 85.50 186 THR A O 1
ATOM 1537 N N . ILE A 1 187 ? 8.821 12.706 14.638 1.00 80.88 187 ILE A N 1
ATOM 1538 C CA . ILE A 1 187 ? 9.508 11.451 14.904 1.00 80.88 187 ILE A CA 1
ATOM 1539 C C . ILE A 1 187 ? 11.010 11.620 15.158 1.00 80.88 187 ILE A C 1
ATOM 1541 O O . ILE A 1 187 ? 11.722 12.344 14.456 1.00 80.88 187 ILE A O 1
ATOM 1545 N N . GLU A 1 188 ? 11.519 10.897 16.156 1.00 74.56 188 GLU A N 1
ATOM 1546 C CA . GLU A 1 188 ? 12.949 10.845 16.460 1.00 74.56 188 GLU A CA 1
ATOM 1547 C C . GLU A 1 188 ? 13.707 10.125 15.339 1.00 74.56 188 GLU A C 1
ATOM 1549 O O . GLU A 1 188 ? 13.741 8.896 15.261 1.00 74.56 188 GLU A O 1
ATOM 1554 N N . LYS A 1 189 ? 14.366 10.901 14.474 1.00 68.31 189 LYS A N 1
ATOM 1555 C CA . LYS A 1 189 ? 15.124 10.384 13.321 1.00 68.31 189 LYS A CA 1
ATOM 1556 C C . LYS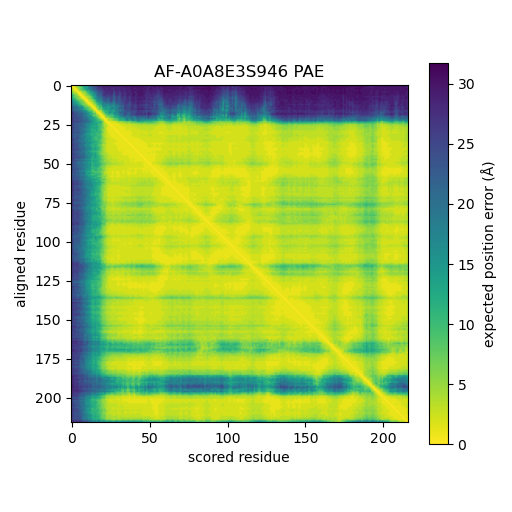 A 1 189 ? 16.197 9.356 13.699 1.00 68.31 189 LYS A C 1
ATOM 1558 O O . LYS A 1 189 ? 16.514 8.499 12.885 1.00 68.31 189 LYS A O 1
ATOM 1563 N N . SER A 1 190 ? 16.724 9.405 14.925 1.00 63.97 190 SER A N 1
ATOM 1564 C CA . SER A 1 190 ? 17.713 8.448 15.445 1.00 63.97 190 SER A CA 1
ATOM 1565 C C . SER A 1 190 ? 17.183 7.015 15.579 1.00 63.97 190 SER A C 1
ATOM 1567 O O . SER A 1 190 ? 17.982 6.083 15.643 1.00 63.97 190 SER A O 1
ATOM 1569 N N . LYS A 1 191 ? 15.858 6.816 15.597 1.00 64.62 191 LYS A N 1
ATOM 1570 C CA . LYS A 1 191 ? 15.224 5.488 15.635 1.00 64.62 191 LYS A CA 1
ATOM 1571 C C . LYS A 1 191 ? 15.097 4.829 14.256 1.00 64.62 191 LYS A C 1
ATOM 1573 O O . LYS A 1 191 ? 14.728 3.659 14.180 1.00 64.62 191 LYS A O 1
ATOM 1578 N N . PHE A 1 192 ? 15.431 5.540 13.178 1.00 64.62 192 PHE A N 1
ATOM 1579 C CA . PHE A 1 192 ? 15.346 5.045 11.804 1.00 64.62 192 PHE A CA 1
ATOM 1580 C C . PHE A 1 192 ? 16.741 4.760 11.264 1.00 64.62 192 PHE A C 1
ATOM 1582 O O . PHE A 1 192 ? 17.648 5.582 11.390 1.00 64.62 192 PHE A O 1
ATOM 1589 N N . LYS A 1 193 ? 16.929 3.577 10.664 1.00 55.53 193 LYS A N 1
ATOM 1590 C CA . LYS A 1 193 ? 18.236 3.184 10.121 1.00 55.53 193 LYS A CA 1
ATOM 159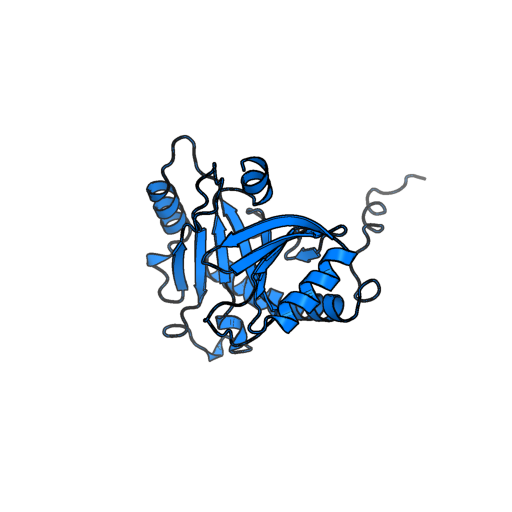1 C C . LYS A 1 193 ? 18.589 4.003 8.883 1.00 55.53 193 LYS A C 1
ATOM 1593 O O . LYS A 1 193 ? 19.772 4.223 8.637 1.00 55.53 193 LYS A O 1
ATOM 1598 N N . GLN A 1 194 ? 17.590 4.450 8.119 1.00 57.41 194 GLN A N 1
ATOM 1599 C CA . GLN A 1 194 ? 17.776 5.258 6.916 1.00 57.41 194 GLN A CA 1
ATOM 1600 C C . GLN A 1 194 ? 16.631 6.270 6.771 1.00 57.41 194 GLN A C 1
ATOM 1602 O O . GLN A 1 194 ? 15.471 5.944 6.998 1.00 57.41 194 GLN A O 1
ATOM 1607 N N . GLY A 1 195 ? 16.925 7.498 6.330 1.00 58.75 195 GLY A N 1
ATOM 1608 C CA . GLY A 1 195 ? 15.889 8.508 6.051 1.00 58.75 195 GLY A CA 1
ATOM 1609 C C . GLY A 1 195 ? 14.877 8.087 4.971 1.00 58.75 195 GLY A C 1
ATOM 1610 O O . GLY A 1 195 ? 13.799 8.671 4.890 1.00 58.75 195 GLY A O 1
ATOM 1611 N N . ALA A 1 196 ? 15.200 7.059 4.175 1.00 58.16 196 ALA A N 1
ATOM 1612 C CA . ALA A 1 196 ? 14.299 6.430 3.210 1.00 58.16 196 ALA A CA 1
ATOM 1613 C C . ALA A 1 196 ? 13.092 5.740 3.876 1.00 58.16 196 ALA A C 1
ATOM 1615 O O . ALA A 1 196 ? 12.000 5.769 3.313 1.00 58.16 196 ALA A O 1
ATOM 1616 N N . ASP A 1 197 ? 13.253 5.225 5.101 1.00 68.50 197 ASP A N 1
ATOM 1617 C CA . ASP A 1 197 ? 12.202 4.534 5.864 1.00 68.50 197 ASP A CA 1
ATOM 1618 C C . ASP A 1 197 ? 11.005 5.459 6.175 1.00 68.50 197 ASP A C 1
ATOM 1620 O O . ASP A 1 197 ? 9.876 4.998 6.321 1.00 68.50 197 ASP A O 1
ATOM 1624 N N . LEU A 1 198 ? 11.234 6.779 6.231 1.00 75.19 198 LEU A N 1
ATOM 1625 C CA . LEU A 1 198 ? 10.199 7.792 6.485 1.00 75.19 198 LEU A CA 1
ATOM 1626 C C . LEU A 1 198 ? 9.303 8.074 5.271 1.00 75.19 198 LEU A C 1
ATOM 1628 O O . LEU A 1 198 ? 8.272 8.730 5.414 1.00 75.19 198 LEU A O 1
ATOM 1632 N N . ASN A 1 199 ? 9.699 7.620 4.080 1.00 82.31 199 ASN A N 1
ATOM 1633 C CA . ASN A 1 199 ? 8.948 7.849 2.845 1.00 82.31 199 ASN A CA 1
ATOM 1634 C C . ASN A 1 199 ? 8.040 6.676 2.475 1.00 82.31 199 ASN A C 1
ATOM 1636 O O . ASN A 1 199 ? 7.321 6.776 1.485 1.00 82.31 199 ASN A O 1
ATOM 1640 N N . LEU A 1 200 ? 8.077 5.590 3.249 1.00 92.75 200 LEU A N 1
ATOM 1641 C CA . LEU A 1 200 ? 7.173 4.466 3.069 1.00 92.75 200 LEU A CA 1
ATOM 1642 C C . LEU A 1 200 ? 5.771 4.812 3.563 1.00 92.75 200 LEU A C 1
ATOM 1644 O O . LEU A 1 200 ? 5.588 5.617 4.481 1.00 92.75 200 LEU A O 1
ATOM 1648 N N . CYS A 1 201 ? 4.780 4.171 2.959 1.00 95.62 201 CYS A N 1
ATOM 1649 C CA . CYS A 1 201 ? 3.383 4.353 3.308 1.00 95.62 201 CYS A CA 1
ATOM 1650 C C . CYS A 1 201 ? 2.664 3.000 3.378 1.00 95.62 201 CYS A C 1
ATOM 1652 O O . CYS A 1 201 ? 2.995 2.067 2.653 1.00 95.62 201 CYS A O 1
ATOM 1654 N N . ILE A 1 202 ? 1.677 2.896 4.261 1.00 98.38 202 ILE A N 1
ATOM 1655 C CA . ILE A 1 202 ? 0.677 1.826 4.238 1.00 98.38 202 ILE A CA 1
ATOM 1656 C C . ILE A 1 202 ? -0.649 2.494 3.916 1.00 98.38 202 ILE A C 1
ATOM 1658 O O . ILE A 1 202 ? -0.997 3.486 4.566 1.00 98.38 202 ILE A O 1
ATOM 1662 N N . LYS A 1 203 ? -1.377 1.989 2.918 1.00 98.50 203 LYS A N 1
ATOM 1663 C CA . LYS A 1 203 ? -2.747 2.448 2.671 1.00 98.50 203 LYS A CA 1
ATOM 1664 C C . LYS A 1 203 ? -3.768 1.419 3.112 1.00 98.50 2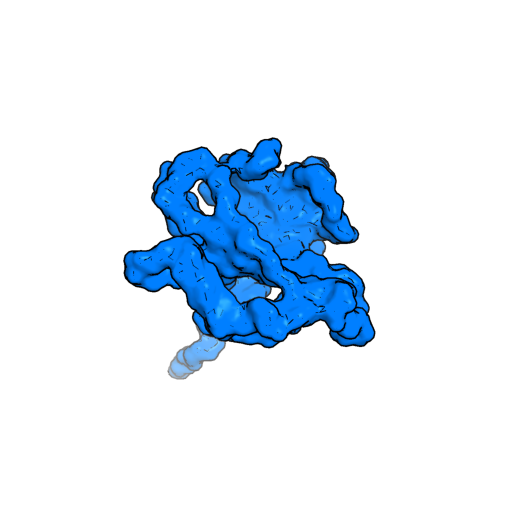03 LYS A C 1
ATOM 1666 O O . LYS A 1 203 ? -3.523 0.221 3.072 1.00 98.50 203 LYS A O 1
ATOM 1671 N N . ILE A 1 204 ? -4.920 1.919 3.520 1.00 98.62 204 ILE A N 1
ATOM 1672 C CA . ILE A 1 204 ? -6.086 1.119 3.876 1.00 98.62 204 ILE A CA 1
ATOM 1673 C C . ILE A 1 204 ? -7.202 1.488 2.909 1.00 98.62 204 ILE A C 1
ATOM 1675 O O . ILE A 1 204 ? -7.442 2.681 2.713 1.00 98.62 204 ILE A O 1
ATOM 1679 N N . HIS A 1 205 ? -7.882 0.496 2.344 1.00 98.00 205 HIS A N 1
ATOM 1680 C CA . HIS A 1 205 ? -9.015 0.672 1.435 1.00 98.00 205 HIS A CA 1
ATOM 1681 C C . HIS A 1 205 ? -10.073 -0.431 1.658 1.00 98.00 205 HIS A C 1
ATOM 1683 O O . HIS A 1 205 ? -9.759 -1.463 2.256 1.00 98.00 205 HIS A O 1
ATOM 1689 N N . PRO A 1 206 ? -11.346 -0.215 1.280 1.00 97.56 206 PRO A N 1
ATOM 1690 C CA . PRO A 1 206 ? -12.433 -1.128 1.640 1.00 97.56 206 PRO A CA 1
ATOM 1691 C C . PRO A 1 206 ? -12.636 -2.319 0.699 1.00 97.56 206 PRO A C 1
ATOM 1693 O O . PRO A 1 206 ? -13.300 -3.280 1.082 1.00 97.56 206 PRO A O 1
ATOM 1696 N N . TYR A 1 207 ? -12.092 -2.282 -0.513 1.00 96.81 207 TYR A N 1
ATOM 1697 C CA . TYR A 1 207 ? -12.266 -3.345 -1.503 1.00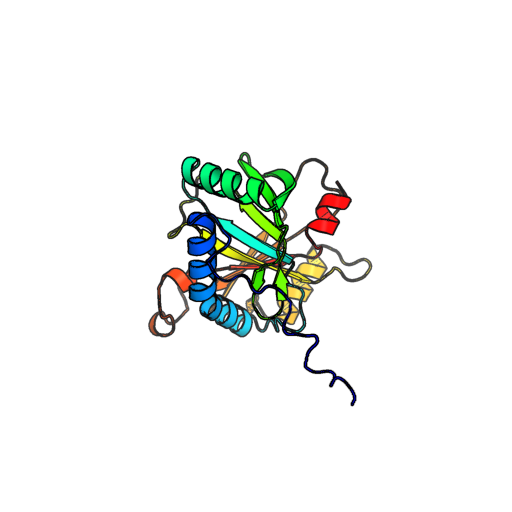 96.81 207 TYR A CA 1
ATOM 1698 C C . TYR A 1 207 ? -10.916 -3.823 -2.000 1.00 96.81 207 TYR A C 1
ATOM 1700 O O . TYR A 1 207 ? -10.047 -2.989 -2.237 1.00 96.81 207 TYR A O 1
ATOM 1708 N N . SER A 1 208 ? -10.758 -5.127 -2.231 1.00 96.88 208 SER A N 1
ATOM 1709 C CA . SER A 1 208 ? -9.592 -5.606 -2.973 1.00 96.88 208 SER A CA 1
ATOM 1710 C C . SER A 1 208 ? -9.589 -5.003 -4.373 1.00 96.88 208 SER A C 1
ATOM 1712 O O . SER A 1 208 ? -10.646 -4.719 -4.952 1.00 96.88 208 SER A O 1
ATOM 1714 N N . ILE A 1 209 ? -8.413 -4.820 -4.962 1.00 94.75 209 ILE A N 1
ATOM 1715 C CA . ILE A 1 209 ? -8.353 -4.231 -6.298 1.00 94.75 209 ILE A CA 1
ATOM 1716 C C . ILE A 1 209 ? -8.984 -5.141 -7.361 1.00 94.75 209 ILE A C 1
ATOM 1718 O O . ILE A 1 209 ? -9.515 -4.654 -8.354 1.00 94.75 209 ILE A O 1
ATOM 1722 N N . GLU A 1 210 ? -9.026 -6.454 -7.128 1.00 95.06 210 GLU A N 1
ATOM 1723 C CA . GLU A 1 210 ? -9.782 -7.380 -7.976 1.00 95.06 210 GLU A CA 1
ATOM 1724 C C . GLU A 1 210 ? -11.288 -7.116 -7.915 1.00 95.06 210 GLU A C 1
ATOM 1726 O O . GLU A 1 210 ? -11.932 -7.117 -8.961 1.00 95.06 210 GLU A O 1
ATOM 1731 N N . GLN A 1 211 ? -11.851 -6.843 -6.731 1.00 95.19 211 GLN A N 1
ATOM 1732 C CA . GLN A 1 211 ? -13.261 -6.458 -6.601 1.00 95.19 211 GLN A CA 1
ATOM 1733 C C . GLN A 1 211 ? -13.544 -5.140 -7.324 1.00 95.19 211 GLN A C 1
ATOM 1735 O O . GLN A 1 211 ? -14.565 -5.025 -7.998 1.00 95.19 211 GLN A O 1
ATOM 1740 N N . VAL A 1 212 ? -12.637 -4.164 -7.209 1.00 93.06 212 VAL A N 1
ATOM 1741 C CA . VAL A 1 212 ? -12.753 -2.876 -7.910 1.00 93.06 212 VAL A CA 1
ATOM 1742 C C . VAL A 1 212 ? -12.760 -3.091 -9.423 1.00 93.06 212 VAL A C 1
ATOM 1744 O O . VAL A 1 212 ? -13.688 -2.640 -10.082 1.00 93.06 212 VAL A O 1
ATOM 1747 N N . VAL A 1 213 ? -11.785 -3.829 -9.963 1.00 91.38 213 VAL A N 1
ATOM 1748 C CA . VAL A 1 213 ? -11.659 -4.089 -11.409 1.00 91.38 213 VAL A CA 1
ATOM 1749 C C . VAL A 1 213 ? -12.819 -4.930 -11.951 1.00 91.38 213 VAL A C 1
ATOM 1751 O O . VAL A 1 213 ? -13.274 -4.690 -13.060 1.00 91.38 213 VAL A O 1
ATOM 1754 N N . GLN A 1 214 ? -13.323 -5.907 -11.193 1.00 91.62 214 GLN A N 1
ATOM 1755 C CA . GLN A 1 214 ? -14.473 -6.723 -11.609 1.00 91.62 214 GLN A CA 1
ATOM 1756 C C . GLN A 1 214 ? -15.788 -5.942 -11.652 1.00 91.62 214 GLN A C 1
ATOM 1758 O O . GLN A 1 214 ? -16.733 -6.386 -12.304 1.00 91.62 214 GLN A O 1
ATOM 1763 N N . ALA A 1 215 ? -15.869 -4.833 -10.919 1.00 89.38 215 ALA A N 1
ATOM 1764 C CA . ALA A 1 215 ? -17.052 -3.996 -10.877 1.00 89.38 215 ALA A CA 1
ATOM 1765 C C . ALA A 1 215 ? -17.075 -2.930 -11.985 1.00 89.38 215 ALA A C 1
ATOM 1767 O O . ALA A 1 215 ? -18.149 -2.389 -12.216 1.00 89.38 215 ALA A O 1
ATOM 1768 N N . GLU A 1 216 ? -15.944 -2.618 -12.636 1.00 80.75 216 GLU A N 1
ATOM 1769 C CA . GLU A 1 216 ? -15.849 -1.677 -13.778 1.00 80.75 216 GLU A CA 1
ATOM 1770 C C . GLU A 1 216 ? -16.590 -2.177 -15.035 1.00 80.75 216 GLU A C 1
ATOM 1772 O O . GLU A 1 216 ? -17.239 -1.328 -15.696 1.00 80.75 216 GLU A O 1
#

Sequence (216 aa):
MGITHQDKYEVLFMITSDNFPVSIATLLQQLEQKKRAFIHLAEAIGLDLKQVQIDHLALRTNHQSQADKWRAVFCQNAKILSQNQVNGRPIYLFKLDQAIDFCQQLIDIVELPYPNDKTYPEEGWEHFEVVLPFLPDETIFEWQQRIDTLFQLTEKEYLCFKVSQPKVKGEQLPNPSIAIRFNPLTIEKSKFKQGADLNLCIKIHPYSIEQVVQAE

Mean predicted aligned error: 7.27 Å

Foldseek 3Di:
DDDDPPVPPPPPPADDLPPADVVVSVLLVVQVVLLVLVVVQCVLLVHDPVPWDFQEWEWDDADQVVLVVVVVRLVVFWDFLDWFQFPNWTKTKTQGNFFHCHPNDTHRIYIRTGDDPDDDPDTHTAEIEIADADDVPDDPVNVVVVSCVVRVQVVRPQKDWDWDFTDTVQFPDGKIKIKMFTDPVPDDCVVDPDPNSRRHIYMYIHDRVSVRSVND

InterPro domains:
  IPR010393 Protein of unknown function DUF991, YecM-like [PF06185] (26-216)
  IPR010393 Protein of unknown function DUF991, YecM-like [PTHR37519] (23-216)
  IPR029068 Glyoxalase/Bleomycin resistance protein/Dihydroxybiphenyl dioxygenase [G3DSA:3.10.180.10] (16-216)
  IPR029068 Glyoxalase/Bleomycin resistance protein/Dihydroxybiphenyl dioxygenase [SSF54593] (20-216)

Radius of gyration: 18.18 Å; Cα contacts (8 Å, |Δi|>4): 349; chains: 1; bounding box: 43×63×39 Å

Solvent-accessible surface area (backbone atoms only — not comparable to full-atom values): 12578 Å² total; per-residue (Å²): 136,83,83,63,93,71,76,77,72,81,79,65,86,70,86,61,67,82,85,50,66,68,72,55,31,52,50,53,53,52,45,62,71,44,44,62,46,53,51,51,51,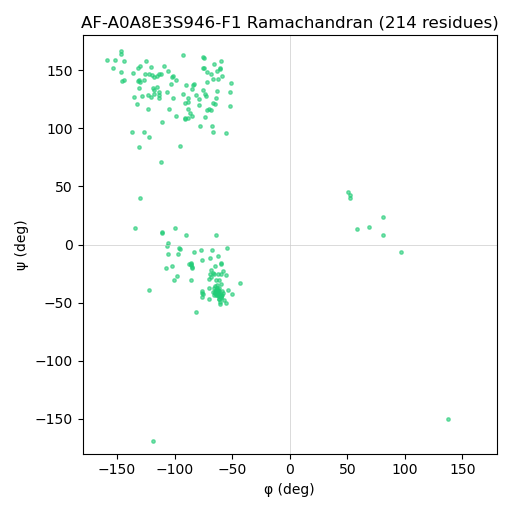31,58,74,46,66,52,58,67,91,82,43,51,69,50,33,41,28,42,41,34,66,40,62,72,57,36,52,51,52,50,60,55,44,63,75,52,29,44,78,74,46,78,44,63,50,94,89,31,56,32,37,32,31,40,39,78,65,57,45,83,52,88,94,40,76,36,35,32,40,37,46,43,44,38,63,98,62,81,63,102,64,71,41,84,37,35,39,34,29,43,56,62,69,58,90,94,53,47,77,66,56,46,52,51,49,54,34,64,75,44,41,50,89,78,36,69,48,43,43,72,46,80,48,64,83,77,48,92,60,67,69,64,91,59,48,32,42,41,35,28,54,21,83,88,64,43,68,66,87,80,47,97,46,82,67,58,54,68,36,37,45,31,39,26,42,57,46,67,64,59,49,61,74,52,81

pLDDT: mean 86.53, std 17.49, range [32.47, 98.69]

Secondary structure (DSSP, 8-state):
-PPPTTTTSS-S----GGGS-HHHHHHHHHHHHHHHHHHHHHHHHT--TTTSEEEEEEEE-S-HHHHHHHHHHHTTTEEEEEEEEETTEEEEEEEEEEEEEETTEEEEEEEEEPP-SPPPSSSEEEEEEEE-PPPTT--HHHHHHHHHHHHTGGG-TTEEEEEE----TT--S---EEEEEE-TTTS-GGG-S-GGGGG-EEEEESS-HHHHHHH-